Protein AF-A0A8T7J441-F1 (afdb_monomer)

Secondary structure (DSSP, 8-state):
---------HHHHHHHHHHHHHHHHTTS----EEEE-----SSTT----EEEE-GGG----TTHHHHT-HHHHHHHHHHHHHHHHGGGS-HHHHHHHHHHHHHHHHHHTTTS-HHHHHHHHHHHHHHHHHHHHHHHHHHHHHHHHHHHHHTTTS-HHHHHHHHH-TTGGGT-EEEEEEEEEEEEETTHHHHHTTS-HHHHHHHHHHHHHHHHHHHHHTT-EEEEEETTEEEEEES-SS--TTHHHHHHHHHHHHHHHHHHHHHHHHHTTPPPP-EEEEEEEEEEEEEEEE-SS-EEEEEESHHHHHHHHHHHHHHHHT-SEEEEHHHHHH-TTS-EEEEEEEE-TT-S-EEEEEEE--

Mean predicted aligned error: 15.4 Å

Foldseek 3Di:
DDDDPPPDPVVVVVVVVVVVVVCVLLVVDDFDFDWDFDDDDPDPPDRDGDGDRDPPPPDDDVVNVVSPDPVNVVVVVVLVVCLVCLLVDDPVCLVVVLVVLVVVLVVVVVPDDPSVNVVSVVSSVSSVVSVVVSVVVVVVVVVVVVVVVCCVVDPPVLVVVCVVPVVCQAVDKDKDWKKKKKKAWDPLVVQVVVDDPVVNVVLLVLLCVLLVVLCVVLVWDWQDDDPSMTMIMFCPPPGDLLRLQSLVSSLVSSVVSLVVVQVVCVVVPHHRTAMAMFMETDIWIWHWDDDPVDTGGDTDDPRNVRRVVQRVCCVVVVHRYKYFPVSCVSNVVFHKDWPAWDDDVPDPDTTTIIDTDD

Structure (mmCIF, N/CA/C/O backbone):
data_AF-A0A8T7J441-F1
#
_entry.id   AF-A0A8T7J441-F1
#
loop_
_atom_site.group_PDB
_atom_site.id
_atom_site.type_symbol
_atom_site.label_atom_id
_atom_site.label_alt_id
_atom_site.label_comp_id
_atom_site.label_asym_id
_atom_site.label_entity_id
_atom_site.label_seq_id
_atom_site.pdbx_PDB_ins_code
_atom_site.Cartn_x
_atom_site.Cartn_y
_atom_site.Cartn_z
_atom_site.occupancy
_atom_site.B_iso_or_equiv
_atom_site.auth_seq_id
_atom_site.auth_comp_id
_atom_site.auth_asym_id
_atom_site.auth_atom_id
_atom_site.pdbx_PDB_model_num
ATOM 1 N N . MET A 1 1 ? -15.585 22.037 -36.331 1.00 36.66 1 MET A N 1
ATOM 2 C CA . MET A 1 1 ? -14.852 20.911 -36.952 1.00 36.66 1 MET A CA 1
ATOM 3 C C . MET A 1 1 ? -13.369 21.258 -36.950 1.00 36.66 1 MET A C 1
ATOM 5 O O . MET A 1 1 ? -12.978 22.166 -37.667 1.00 36.66 1 MET A O 1
ATOM 9 N N . MET A 1 2 ? -12.577 20.636 -36.071 1.00 30.08 2 MET A N 1
ATOM 10 C CA . MET A 1 2 ? -11.117 20.818 -36.036 1.00 30.08 2 MET A CA 1
ATOM 11 C C . MET A 1 2 ? -10.460 20.079 -37.211 1.00 30.08 2 MET A C 1
ATOM 13 O O . MET A 1 2 ? -10.912 18.980 -37.541 1.00 30.08 2 MET A O 1
ATOM 17 N N . PRO A 1 3 ? -9.388 20.619 -37.818 1.00 32.12 3 PRO A N 1
ATOM 18 C CA . PRO A 1 3 ? -8.632 19.899 -38.829 1.00 32.12 3 PRO A CA 1
ATOM 19 C C . PRO A 1 3 ? -7.812 18.791 -38.159 1.00 32.12 3 PRO A C 1
ATOM 21 O O . PRO A 1 3 ? -6.998 19.040 -37.269 1.00 32.12 3 PRO A O 1
ATOM 24 N N . ILE A 1 4 ? -8.036 17.556 -38.597 1.00 32.34 4 ILE A N 1
ATOM 25 C CA . ILE A 1 4 ? -7.255 16.385 -38.202 1.00 32.34 4 ILE A CA 1
ATOM 26 C C . ILE A 1 4 ? -5.843 16.563 -38.776 1.00 32.34 4 ILE A C 1
ATOM 28 O O . ILE A 1 4 ? -5.627 16.439 -39.980 1.00 32.34 4 ILE A O 1
ATOM 32 N N . ARG A 1 5 ? -4.864 16.879 -37.922 1.00 34.75 5 ARG A N 1
ATOM 33 C CA . ARG A 1 5 ? -3.444 16.795 -38.286 1.00 34.75 5 ARG A CA 1
ATOM 34 C C . ARG A 1 5 ? -3.029 15.328 -38.247 1.00 34.75 5 ARG A C 1
ATOM 36 O O . ARG A 1 5 ? -2.747 14.790 -37.181 1.00 34.75 5 ARG A O 1
ATOM 43 N N . HIS A 1 6 ? -2.973 14.688 -39.411 1.00 38.94 6 HIS A N 1
ATOM 44 C CA . HIS A 1 6 ? -2.291 13.407 -39.554 1.00 38.94 6 HIS A CA 1
ATOM 45 C C . HIS A 1 6 ? -0.783 13.633 -39.406 1.00 38.94 6 HIS A C 1
ATOM 47 O O . HIS A 1 6 ? -0.108 14.060 -40.341 1.00 38.94 6 HIS A O 1
ATOM 53 N N . VAL A 1 7 ? -0.251 13.373 -38.212 1.00 41.44 7 VAL A N 1
ATOM 54 C CA . VAL A 1 7 ? 1.193 13.223 -38.020 1.00 41.44 7 VAL A CA 1
ATOM 55 C C . VAL A 1 7 ? 1.557 11.861 -38.602 1.00 41.44 7 VAL A C 1
ATOM 57 O O . VAL A 1 7 ? 1.259 10.825 -38.011 1.00 41.44 7 VAL A O 1
ATOM 60 N N . LEU A 1 8 ? 2.131 11.858 -39.805 1.00 38.44 8 LEU A N 1
ATOM 61 C CA . LEU A 1 8 ? 2.682 10.645 -40.401 1.00 38.44 8 LEU A CA 1
ATOM 62 C C . LEU A 1 8 ? 3.758 10.082 -39.455 1.00 38.44 8 LEU A C 1
ATOM 64 O O . LEU A 1 8 ? 4.605 10.849 -38.989 1.00 38.44 8 LEU A O 1
ATOM 68 N N . PRO A 1 9 ? 3.751 8.770 -39.157 1.00 46.97 9 PRO A N 1
ATOM 69 C CA . PRO A 1 9 ? 4.802 8.150 -38.361 1.00 46.97 9 PRO A CA 1
ATOM 70 C C . PRO A 1 9 ? 6.168 8.476 -38.974 1.00 46.97 9 PRO A C 1
ATOM 72 O O . PRO A 1 9 ? 6.321 8.402 -40.194 1.00 46.97 9 PRO A O 1
ATOM 75 N N . GLY A 1 10 ? 7.173 8.811 -38.156 1.00 44.25 10 GLY A N 1
ATOM 76 C CA . GLY A 1 10 ? 8.510 9.183 -38.650 1.00 44.25 10 GLY A CA 1
ATOM 77 C C . GLY A 1 10 ? 9.136 8.137 -39.586 1.00 44.25 10 GLY A C 1
ATOM 78 O O . GLY A 1 10 ? 9.917 8.475 -40.470 1.00 44.25 10 GLY A O 1
ATOM 79 N N . THR A 1 11 ? 8.710 6.878 -39.466 1.00 44.19 11 THR A N 1
ATOM 80 C CA . THR A 1 11 ? 9.065 5.770 -40.360 1.00 44.19 11 THR A CA 1
ATOM 81 C C . THR A 1 11 ? 8.565 5.960 -41.794 1.00 44.19 11 THR A C 1
ATOM 83 O O . THR A 1 11 ? 9.292 5.634 -42.725 1.00 44.19 11 THR A O 1
ATOM 86 N N . VAL A 1 12 ? 7.380 6.540 -42.007 1.00 45.38 12 VAL A N 1
ATOM 87 C CA . VAL A 1 12 ? 6.823 6.797 -43.348 1.00 45.38 12 VAL A CA 1
ATOM 88 C C . VAL A 1 12 ? 7.558 7.949 -44.028 1.00 45.38 12 VAL A C 1
ATOM 90 O O . VAL A 1 12 ? 7.854 7.871 -45.219 1.00 45.38 12 VAL A O 1
ATOM 93 N N . VAL A 1 13 ? 7.933 8.983 -43.268 1.00 47.53 13 VAL A N 1
ATOM 94 C CA . VAL A 1 13 ? 8.737 10.107 -43.777 1.00 47.53 13 VAL A CA 1
ATOM 95 C C . VAL A 1 13 ? 10.131 9.619 -44.173 1.00 47.53 13 VAL A C 1
ATOM 97 O O . VAL A 1 13 ? 10.592 9.907 -45.275 1.00 47.53 13 VAL A O 1
ATOM 100 N N . LEU A 1 14 ? 10.764 8.799 -43.330 1.00 48.53 14 LEU A N 1
ATOM 101 C CA . LEU A 1 14 ? 12.065 8.197 -43.624 1.00 48.53 14 LEU A CA 1
ATOM 102 C C . LEU A 1 14 ? 12.013 7.229 -44.813 1.00 48.53 14 LEU A C 1
ATOM 104 O O . LEU A 1 14 ? 12.900 7.288 -45.657 1.00 48.53 14 LEU A O 1
ATOM 108 N N . MET A 1 15 ? 10.970 6.398 -44.942 1.00 48.06 15 MET A N 1
ATOM 109 C CA . MET A 1 15 ? 10.799 5.528 -46.116 1.00 48.06 15 MET A CA 1
ATOM 110 C C . MET A 1 15 ? 10.554 6.320 -47.404 1.00 48.06 15 MET A C 1
ATOM 112 O O . MET A 1 15 ? 11.036 5.923 -48.459 1.00 48.06 15 MET A O 1
ATOM 116 N N . SER A 1 16 ? 9.855 7.453 -47.324 1.00 50.72 16 SER A N 1
ATOM 117 C CA . SER A 1 16 ? 9.609 8.327 -48.479 1.00 50.72 16 SER A CA 1
ATOM 118 C C . SER A 1 16 ? 10.885 9.040 -48.930 1.00 50.72 16 SER A C 1
ATOM 120 O O . SER A 1 16 ? 11.185 9.075 -50.121 1.00 50.72 16 SER A O 1
ATOM 122 N N . ILE A 1 17 ? 11.679 9.550 -47.981 1.00 54.78 17 ILE A N 1
ATOM 123 C CA . ILE A 1 17 ? 12.997 10.140 -48.261 1.00 54.78 17 ILE A CA 1
ATOM 124 C C . ILE A 1 17 ? 13.936 9.074 -48.830 1.00 54.78 17 ILE A C 1
ATOM 126 O O . ILE A 1 17 ? 14.618 9.323 -49.818 1.00 54.78 17 ILE A O 1
ATOM 130 N N . PHE A 1 18 ? 13.916 7.869 -48.260 1.00 53.41 18 PHE A N 1
ATOM 131 C CA . PHE A 1 18 ? 14.697 6.736 -48.735 1.00 53.41 18 PHE A CA 1
ATOM 132 C C . PHE A 1 18 ? 14.324 6.338 -50.166 1.00 53.41 18 PHE A C 1
ATOM 134 O O . PHE A 1 18 ? 15.212 6.222 -51.002 1.00 53.41 18 PHE A O 1
ATOM 141 N N . LEU A 1 19 ? 13.030 6.214 -50.478 1.00 56.53 19 LEU A N 1
ATOM 142 C CA . LEU A 1 19 ? 12.548 5.941 -51.834 1.00 56.53 19 LEU A CA 1
ATOM 143 C C . LEU A 1 19 ? 12.989 7.040 -52.808 1.00 56.53 19 LEU A C 1
ATOM 145 O O . LEU A 1 19 ? 13.441 6.741 -53.907 1.00 56.53 19 LEU A O 1
ATOM 149 N N . CYS A 1 20 ? 12.932 8.303 -52.385 1.00 50.19 20 CYS A N 1
ATOM 150 C CA . CYS A 1 20 ? 13.355 9.439 -53.198 1.00 50.19 20 CYS A CA 1
ATOM 151 C C . CYS A 1 20 ? 14.872 9.416 -53.468 1.00 50.19 20 CYS A C 1
ATOM 153 O O . CYS A 1 20 ? 15.301 9.530 -54.614 1.00 50.19 20 CYS A O 1
ATOM 155 N N . CYS A 1 21 ? 15.699 9.164 -52.448 1.00 49.94 21 CYS A N 1
ATOM 156 C CA . CYS A 1 21 ? 17.147 8.998 -52.605 1.00 49.94 21 CYS A CA 1
ATOM 157 C C . CYS A 1 21 ? 17.510 7.763 -53.445 1.00 49.94 21 CYS A C 1
ATOM 159 O O . CYS A 1 21 ? 18.493 7.787 -54.185 1.00 49.94 21 CYS A O 1
ATOM 161 N N . LEU A 1 22 ? 16.719 6.692 -53.366 1.00 50.97 22 LEU A N 1
ATOM 162 C CA . LEU A 1 22 ? 16.909 5.474 -54.151 1.00 50.97 22 LEU A CA 1
ATOM 163 C C . LEU A 1 22 ? 16.542 5.700 -55.628 1.00 50.97 22 LEU A C 1
ATOM 165 O O . LEU A 1 22 ? 17.259 5.242 -56.513 1.00 50.97 22 LEU A O 1
ATOM 169 N N . LEU A 1 23 ? 15.505 6.491 -55.911 1.00 52.66 23 LEU A N 1
ATOM 170 C CA . LEU A 1 23 ? 15.133 6.919 -57.268 1.00 52.66 23 LEU A CA 1
ATOM 171 C C . LEU A 1 23 ? 16.149 7.899 -57.882 1.00 52.66 23 LEU A C 1
ATOM 173 O O . LEU A 1 23 ? 16.458 7.798 -59.069 1.00 52.66 23 LEU A O 1
ATOM 177 N N . LEU A 1 24 ? 16.713 8.801 -57.072 1.00 51.50 24 LEU A N 1
ATOM 178 C CA . LEU A 1 24 ? 17.774 9.724 -57.492 1.00 51.50 24 LEU A CA 1
ATOM 179 C C . LEU A 1 24 ? 19.107 8.993 -57.737 1.00 51.50 24 LEU A C 1
ATOM 181 O O . LEU A 1 24 ? 19.785 9.247 -58.727 1.00 51.50 24 LEU A O 1
ATOM 185 N N . SER A 1 25 ? 19.482 8.047 -56.868 1.00 46.44 25 SER A N 1
ATOM 186 C CA . SER A 1 25 ? 20.745 7.291 -56.986 1.00 46.44 25 SER A CA 1
ATOM 187 C C . SER A 1 25 ? 20.711 6.167 -58.026 1.00 46.44 25 SER A C 1
ATOM 189 O O . SER A 1 25 ? 21.762 5.795 -58.548 1.00 46.44 25 SER A O 1
ATOM 191 N N . SER A 1 26 ? 19.526 5.649 -58.362 1.00 48.28 26 SER A N 1
ATOM 192 C CA . SER A 1 26 ? 19.326 4.716 -59.484 1.00 48.28 26 SER A CA 1
ATOM 193 C C . SER A 1 26 ? 19.281 5.411 -60.849 1.00 48.28 26 SER A C 1
ATOM 195 O O . SER A 1 26 ? 19.204 4.731 -61.870 1.00 48.28 26 SER A O 1
ATOM 197 N N . GLY A 1 27 ? 19.327 6.749 -60.883 1.00 46.50 27 GLY A N 1
ATOM 198 C CA . GLY A 1 27 ? 19.241 7.534 -62.116 1.00 46.50 27 GLY A CA 1
ATOM 199 C C . GLY A 1 27 ? 17.851 7.533 -62.758 1.00 46.50 27 GLY A C 1
ATOM 200 O O . GLY A 1 27 ? 17.710 7.998 -63.884 1.00 46.50 27 GLY A O 1
ATOM 201 N N . PHE A 1 28 ? 16.826 7.025 -62.062 1.00 46.00 28 PHE A N 1
ATOM 202 C CA . PHE A 1 28 ? 15.439 7.013 -62.540 1.00 46.00 28 PHE A CA 1
ATOM 203 C C . PHE A 1 28 ? 14.823 8.421 -62.528 1.00 46.00 28 PHE A C 1
ATOM 205 O O . PHE A 1 28 ? 13.982 8.746 -63.362 1.00 46.00 28 PHE A O 1
ATOM 212 N N . LEU A 1 29 ? 15.278 9.266 -61.596 1.00 42.66 29 LEU A N 1
ATOM 213 C CA . LEU A 1 29 ? 15.097 10.714 -61.627 1.00 42.66 29 LEU A CA 1
ATOM 214 C C . LEU A 1 29 ? 16.469 11.386 -61.772 1.00 42.66 29 LEU A C 1
ATOM 216 O O . LEU A 1 29 ? 17.232 11.449 -60.810 1.00 42.66 29 LEU A O 1
ATOM 220 N N . GLN A 1 30 ? 16.764 11.935 -62.949 1.00 48.81 30 GLN A N 1
ATOM 221 C CA . GLN A 1 30 ? 17.777 12.980 -63.105 1.00 48.81 30 GLN A CA 1
ATOM 222 C C . GLN A 1 30 ? 17.042 14.304 -63.310 1.00 48.81 30 GLN A C 1
ATOM 224 O O . GLN A 1 30 ? 16.311 14.466 -64.280 1.00 48.81 30 GLN A O 1
ATOM 229 N N . ILE A 1 31 ? 17.174 15.228 -62.358 1.00 50.81 31 ILE A N 1
ATOM 230 C CA . ILE A 1 31 ? 16.610 16.575 -62.486 1.00 50.81 31 ILE A CA 1
ATOM 231 C C . ILE A 1 31 ? 17.756 17.498 -62.885 1.00 50.81 31 ILE A C 1
ATOM 233 O O . ILE A 1 31 ? 18.456 18.026 -62.021 1.00 50.81 31 ILE A O 1
ATOM 237 N N . ASP A 1 32 ? 17.953 17.690 -64.187 1.00 44.31 32 ASP A N 1
ATOM 238 C CA . ASP A 1 32 ? 18.847 18.735 -64.677 1.00 44.31 32 ASP A CA 1
ATOM 239 C C . ASP A 1 32 ? 18.103 20.073 -64.650 1.00 44.31 32 ASP A C 1
ATOM 241 O O . ASP A 1 32 ? 17.201 20.346 -65.445 1.00 44.31 32 ASP A O 1
ATOM 245 N N . VAL A 1 33 ? 18.467 20.920 -63.687 1.00 46.00 33 VAL A N 1
ATOM 246 C CA . VAL A 1 33 ? 17.934 22.279 -63.582 1.00 46.00 33 VAL A CA 1
ATOM 247 C C . VAL A 1 33 ? 18.736 23.183 -64.512 1.00 46.00 33 VAL A C 1
ATOM 249 O O . VAL A 1 33 ? 19.827 23.640 -64.167 1.00 46.00 33 VAL A O 1
ATOM 252 N N . VAL A 1 34 ? 18.201 23.438 -65.705 1.00 46.22 34 VAL A N 1
ATOM 253 C CA . VAL A 1 34 ? 18.847 24.313 -66.687 1.00 46.22 34 VAL A CA 1
ATOM 254 C C . VAL A 1 34 ? 18.325 25.738 -66.532 1.00 46.22 34 VAL A C 1
ATOM 256 O O . VAL A 1 34 ? 17.131 26.006 -66.641 1.00 46.22 34 VAL A O 1
ATOM 259 N N . TRP A 1 35 ? 19.246 26.674 -66.309 1.00 46.62 35 TRP A N 1
ATOM 260 C CA . TRP A 1 35 ? 18.952 28.101 -66.231 1.00 46.62 35 TRP A CA 1
ATOM 261 C C . TRP A 1 35 ? 19.168 28.735 -67.603 1.00 46.62 35 TRP A C 1
ATOM 263 O O . TRP A 1 35 ? 20.304 28.817 -68.073 1.00 46.62 35 TRP A O 1
ATOM 273 N N . ARG A 1 36 ? 18.097 29.189 -68.265 1.00 48.91 36 ARG A N 1
ATOM 274 C CA . ARG A 1 36 ? 18.209 29.948 -69.520 1.00 48.91 36 ARG A CA 1
ATOM 275 C C . ARG A 1 36 ? 17.796 31.397 -69.309 1.00 48.91 36 ARG A C 1
ATOM 277 O O . ARG A 1 36 ? 16.691 31.684 -68.861 1.00 48.91 36 ARG A O 1
ATOM 284 N N . TRP A 1 37 ? 18.696 32.307 -69.668 1.00 45.03 37 TRP A N 1
ATOM 285 C CA . TRP A 1 37 ? 18.423 33.737 -69.732 1.00 45.03 37 TRP A CA 1
ATOM 286 C C . TRP A 1 37 ? 18.009 34.095 -71.161 1.00 45.03 37 TRP A C 1
ATOM 288 O O . TRP A 1 37 ? 18.811 33.937 -72.081 1.00 45.03 37 TRP A O 1
ATOM 298 N N . SER A 1 38 ? 16.778 34.566 -71.373 1.00 45.16 38 SER A N 1
ATOM 299 C CA . SER A 1 38 ? 16.410 35.203 -72.642 1.00 45.16 38 SER A CA 1
ATOM 300 C C . SER A 1 38 ? 16.538 36.722 -72.495 1.00 45.16 38 SER A C 1
ATOM 302 O O . SER A 1 38 ? 15.636 37.379 -71.978 1.00 45.16 38 SER A O 1
ATOM 304 N N . GLY A 1 39 ? 17.667 37.295 -72.913 1.00 44.62 39 GLY A N 1
ATOM 305 C CA . GLY A 1 39 ? 17.748 38.736 -73.194 1.00 44.62 39 GLY A CA 1
ATOM 306 C C . GLY A 1 39 ? 17.032 39.064 -74.506 1.00 44.62 39 GLY A C 1
ATOM 307 O O . GLY A 1 39 ? 16.787 38.167 -75.303 1.00 44.62 39 GLY A O 1
ATOM 308 N N . VAL A 1 40 ? 16.672 40.297 -74.851 1.00 46.97 40 VAL A N 1
ATOM 309 C CA . VAL A 1 40 ? 16.707 41.609 -74.195 1.00 46.97 40 VAL A CA 1
ATOM 310 C C . VAL A 1 40 ? 15.333 42.199 -74.515 1.00 46.97 40 VAL A C 1
ATOM 312 O O . VAL A 1 40 ? 15.016 42.384 -75.688 1.00 46.97 40 VAL A O 1
ATOM 315 N N . ALA A 1 41 ? 14.490 42.438 -73.512 1.00 47.94 41 ALA A N 1
ATOM 316 C CA . ALA A 1 41 ? 13.228 43.132 -73.734 1.00 47.94 41 ALA A CA 1
ATOM 317 C C . ALA A 1 41 ? 13.516 44.635 -73.852 1.00 47.94 41 ALA A C 1
ATOM 319 O O . ALA A 1 41 ? 14.174 45.209 -72.986 1.00 47.94 41 ALA A O 1
ATOM 320 N N . THR A 1 42 ? 13.025 45.281 -74.909 1.00 50.25 42 THR A N 1
ATOM 321 C CA . THR A 1 42 ? 13.026 46.750 -75.022 1.00 50.25 42 THR A CA 1
ATOM 322 C C . THR A 1 42 ? 12.038 47.422 -74.061 1.00 50.25 42 THR A C 1
ATOM 324 O O . THR A 1 42 ? 12.010 48.643 -73.999 1.00 50.25 42 THR A O 1
ATOM 327 N N . ASP A 1 43 ? 11.291 46.641 -73.271 1.00 49.47 43 ASP A N 1
ATOM 328 C CA . ASP A 1 43 ? 10.457 47.102 -72.163 1.00 49.47 43 ASP A CA 1
ATOM 329 C C . ASP A 1 43 ? 10.751 46.298 -70.888 1.00 49.47 43 ASP A C 1
ATOM 331 O O . ASP A 1 43 ? 10.775 45.066 -70.890 1.00 49.47 43 ASP A O 1
ATOM 335 N N . TYR A 1 44 ? 10.938 47.003 -69.768 1.00 50.06 44 TYR A N 1
ATOM 336 C CA . TYR A 1 44 ? 11.306 46.448 -68.454 1.00 50.06 44 TYR A CA 1
ATOM 337 C C . TYR A 1 44 ? 10.253 45.510 -67.822 1.00 50.06 44 TYR A C 1
ATOM 339 O O . TYR A 1 44 ? 10.488 44.979 -66.738 1.00 50.06 44 TYR A O 1
ATOM 347 N N . ALA A 1 45 ? 9.100 45.293 -68.463 1.00 46.50 45 ALA A N 1
ATOM 348 C CA . ALA A 1 45 ? 7.986 44.525 -67.906 1.00 46.50 45 ALA A CA 1
ATOM 349 C C . ALA A 1 45 ? 7.984 43.020 -68.256 1.00 46.50 45 ALA A C 1
ATOM 351 O O . ALA A 1 45 ? 7.157 42.297 -67.707 1.00 46.50 45 ALA A O 1
ATOM 352 N N . ASP A 1 46 ? 8.879 42.528 -69.127 1.00 44.53 46 ASP A N 1
ATOM 353 C CA . ASP A 1 46 ? 8.777 41.153 -69.663 1.00 44.53 46 ASP A CA 1
ATOM 354 C C . ASP A 1 46 ? 10.043 40.279 -69.535 1.00 44.53 46 ASP A C 1
ATOM 356 O O . ASP A 1 46 ? 10.152 39.214 -70.147 1.00 44.53 46 ASP A O 1
ATOM 360 N N . SER A 1 47 ? 11.001 40.660 -68.688 1.00 43.03 47 SER A N 1
ATOM 361 C CA . SER A 1 47 ? 12.144 39.805 -68.340 1.00 43.03 47 SER A CA 1
ATOM 362 C C . SER A 1 47 ? 11.719 38.673 -67.393 1.00 43.03 47 SER A C 1
ATOM 364 O O . SER A 1 47 ? 11.748 38.800 -66.169 1.00 43.03 47 SER A O 1
ATOM 366 N N . ARG A 1 48 ? 11.318 37.528 -67.957 1.00 47.75 48 ARG A N 1
ATOM 367 C CA . ARG A 1 48 ? 10.916 36.344 -67.179 1.00 47.75 48 ARG A CA 1
ATOM 368 C C . ARG A 1 48 ? 12.076 35.370 -67.001 1.00 47.75 48 ARG A C 1
ATOM 370 O O . ARG A 1 48 ? 12.717 34.962 -67.965 1.00 47.75 48 ARG A O 1
ATOM 377 N N . PHE A 1 49 ? 12.292 34.941 -65.760 1.00 43.84 49 PHE A N 1
ATOM 378 C CA . PHE A 1 49 ? 13.100 33.765 -65.451 1.00 43.84 49 PHE A CA 1
ATOM 379 C C . PHE A 1 49 ? 12.269 32.510 -65.726 1.00 43.84 49 PHE A C 1
ATOM 381 O O . PHE A 1 49 ? 11.301 32.234 -65.019 1.00 43.84 49 PHE A O 1
ATOM 388 N N . LEU A 1 50 ? 12.638 31.754 -66.757 1.00 45.59 50 LEU A N 1
ATOM 389 C CA . LEU A 1 50 ? 12.024 30.465 -67.064 1.00 45.59 50 LEU A CA 1
ATOM 390 C C . LEU A 1 50 ? 12.876 29.343 -66.467 1.00 45.59 50 LEU A C 1
ATOM 392 O O . LEU A 1 50 ? 13.977 29.062 -66.934 1.00 45.59 50 LEU A O 1
ATOM 396 N N . LEU A 1 51 ? 12.344 28.705 -65.424 1.00 42.56 51 LEU A N 1
ATOM 397 C CA . LEU A 1 51 ? 12.825 27.420 -64.932 1.00 42.56 51 LEU A CA 1
ATOM 398 C C . LEU A 1 51 ? 12.211 26.330 -65.820 1.00 42.56 51 LEU A C 1
ATOM 400 O O . LEU A 1 51 ? 11.031 26.015 -65.673 1.00 42.56 51 LEU A O 1
ATOM 404 N N . SER A 1 52 ? 12.980 25.781 -66.760 1.00 48.75 52 SER A N 1
ATOM 405 C CA . SER A 1 52 ? 12.535 24.646 -67.575 1.00 48.75 52 SER A CA 1
ATOM 406 C C . SER A 1 52 ? 13.177 23.356 -67.078 1.00 48.75 52 SER A C 1
ATOM 408 O O . SER A 1 52 ? 14.400 23.278 -66.968 1.00 48.75 52 SER A O 1
ATOM 410 N N . ILE A 1 53 ? 12.357 22.341 -66.814 1.00 50.56 53 ILE A N 1
ATOM 411 C CA . ILE A 1 53 ? 12.819 20.969 -66.594 1.00 50.56 53 ILE A CA 1
ATOM 412 C C . ILE A 1 53 ? 12.925 20.333 -67.983 1.00 50.56 53 ILE A C 1
ATOM 414 O O . ILE A 1 53 ? 11.904 20.116 -68.635 1.00 50.56 53 ILE A O 1
ATOM 418 N N . ASP A 1 54 ? 14.148 20.120 -68.466 1.00 46.72 54 ASP A N 1
ATOM 419 C CA . ASP A 1 54 ? 14.396 19.616 -69.820 1.00 46.72 54 ASP A CA 1
ATOM 420 C C . ASP A 1 54 ? 14.167 18.093 -69.848 1.00 46.72 54 ASP A C 1
ATOM 422 O O . ASP A 1 54 ? 14.919 17.334 -69.235 1.00 46.72 54 ASP A O 1
ATOM 426 N N . ALA A 1 55 ? 13.108 17.632 -70.522 1.00 45.25 55 ALA A N 1
ATOM 427 C CA . ALA A 1 55 ? 12.711 16.217 -70.544 1.00 45.25 55 ALA A CA 1
ATOM 428 C C . ALA A 1 55 ? 13.657 15.321 -71.373 1.00 45.25 55 ALA A C 1
ATOM 430 O O . ALA A 1 55 ? 13.646 14.105 -71.204 1.00 45.25 55 ALA A O 1
ATOM 431 N N . ASP A 1 56 ? 14.513 15.909 -72.216 1.00 42.28 56 ASP A N 1
ATOM 432 C CA . ASP A 1 56 ? 15.491 15.196 -73.057 1.00 42.28 56 ASP A CA 1
ATOM 433 C C . ASP A 1 56 ? 16.822 14.884 -72.335 1.00 42.28 56 ASP A C 1
ATOM 435 O O . ASP A 1 56 ? 17.781 14.391 -72.934 1.00 42.28 56 ASP A O 1
ATOM 439 N N . SER A 1 57 ? 16.900 15.132 -71.024 1.00 44.31 57 SER A N 1
ATOM 440 C CA . SER A 1 57 ? 18.068 14.823 -70.186 1.00 44.31 57 SER A CA 1
ATOM 441 C C . SER A 1 57 ? 18.192 13.340 -69.791 1.00 44.31 57 SER A C 1
ATOM 443 O O . SER A 1 57 ? 19.144 12.971 -69.105 1.00 44.31 57 SER A O 1
ATOM 445 N N . PHE A 1 58 ? 17.335 12.447 -70.310 1.00 46.12 58 PHE A N 1
ATOM 446 C CA . PHE A 1 58 ? 17.545 10.990 -70.267 1.00 46.12 58 PHE A CA 1
ATOM 447 C C . PHE A 1 58 ? 18.692 10.560 -71.206 1.00 46.12 58 PHE A C 1
ATOM 449 O O . PHE A 1 58 ? 18.513 9.784 -72.145 1.00 46.12 58 PHE A O 1
ATOM 456 N N . LYS A 1 59 ? 19.910 11.066 -70.984 1.00 41.22 59 LYS A N 1
ATOM 457 C CA . LYS A 1 59 ? 21.095 10.604 -71.713 1.00 41.22 59 LYS A CA 1
ATOM 458 C C . LYS A 1 59 ? 21.468 9.202 -71.236 1.00 41.22 59 LYS A C 1
ATOM 460 O O . LYS A 1 59 ? 21.904 8.999 -70.103 1.00 41.22 59 LYS A O 1
ATOM 465 N N . THR A 1 60 ? 21.368 8.230 -72.138 1.00 46.25 60 THR A N 1
ATOM 466 C CA . THR A 1 60 ? 21.861 6.859 -71.966 1.00 46.25 60 THR A CA 1
ATOM 467 C C . THR A 1 60 ? 23.389 6.848 -71.868 1.00 46.25 60 THR A C 1
ATOM 469 O O . THR A 1 60 ? 24.096 6.674 -72.861 1.00 46.25 60 THR A O 1
ATOM 472 N N . SER A 1 61 ? 23.923 7.068 -70.668 1.00 45.19 61 SER A N 1
ATOM 473 C CA . SER A 1 61 ? 25.327 6.773 -70.372 1.00 45.19 61 SER A CA 1
ATOM 474 C C . SER A 1 61 ? 25.540 5.247 -70.300 1.00 45.19 61 SER A C 1
ATOM 476 O O . SER A 1 61 ? 24.615 4.522 -69.932 1.00 45.19 61 SER A O 1
ATOM 478 N N . PRO A 1 62 ? 26.747 4.712 -70.576 1.00 46.31 62 PRO A N 1
ATOM 479 C CA . PRO A 1 62 ? 27.042 3.273 -70.437 1.00 46.31 62 PRO A CA 1
ATOM 480 C C . PRO A 1 62 ? 26.808 2.738 -69.015 1.00 46.31 62 PRO A C 1
ATOM 482 O O . PRO A 1 62 ? 26.628 1.543 -68.800 1.00 46.31 62 PRO A O 1
ATOM 485 N N . ILE A 1 63 ? 26.797 3.651 -68.045 1.00 46.62 63 ILE A N 1
ATOM 486 C CA . ILE A 1 63 ? 26.521 3.422 -66.634 1.00 46.62 63 ILE A CA 1
ATOM 487 C C . ILE A 1 63 ? 25.035 3.057 -66.411 1.00 46.62 63 ILE A C 1
ATOM 489 O O . ILE A 1 63 ? 24.745 2.235 -65.545 1.00 46.62 63 ILE A O 1
ATOM 493 N N . LEU A 1 64 ? 24.103 3.556 -67.238 1.00 43.34 64 LEU A N 1
ATOM 494 C CA . LEU A 1 64 ? 22.667 3.235 -67.164 1.00 43.34 64 LEU A CA 1
ATOM 495 C C . LEU A 1 64 ? 22.375 1.741 -67.413 1.00 43.34 64 LEU A C 1
ATOM 497 O O . LEU A 1 64 ? 21.505 1.170 -66.760 1.00 43.34 64 LEU A O 1
ATOM 501 N N . ASN A 1 65 ? 23.154 1.079 -68.278 1.00 47.69 65 ASN A N 1
ATOM 502 C CA . ASN A 1 65 ? 22.981 -0.350 -68.577 1.00 47.69 65 ASN A CA 1
ATOM 503 C C . ASN A 1 65 ? 23.281 -1.257 -67.370 1.00 47.69 65 ASN A C 1
ATOM 505 O O . ASN A 1 65 ? 22.710 -2.343 -67.249 1.00 47.69 65 ASN A O 1
ATOM 509 N N . ALA A 1 66 ? 24.154 -0.817 -66.457 1.00 50.00 66 ALA A N 1
ATOM 510 C CA . ALA A 1 66 ? 24.422 -1.537 -65.214 1.00 50.00 66 ALA A CA 1
ATOM 511 C C . ALA A 1 66 ? 23.226 -1.452 -64.245 1.00 50.00 66 ALA A C 1
ATOM 513 O O . ALA A 1 66 ? 22.894 -2.449 -63.601 1.00 50.00 66 ALA A O 1
ATOM 514 N N . TYR A 1 67 ? 22.537 -0.303 -64.201 1.00 48.94 67 TYR A N 1
ATOM 515 C CA . TYR A 1 67 ? 21.342 -0.074 -63.376 1.00 48.94 67 TYR A CA 1
ATOM 516 C C . TYR A 1 67 ? 20.086 -0.788 -63.903 1.00 48.94 67 TYR A C 1
ATOM 518 O O . TYR A 1 67 ? 19.217 -1.165 -63.119 1.00 48.94 67 TYR A O 1
ATOM 526 N N . THR A 1 68 ? 19.996 -1.045 -65.211 1.00 49.75 68 THR A N 1
ATOM 527 C CA . THR A 1 68 ? 18.911 -1.847 -65.811 1.00 49.75 68 THR A CA 1
ATOM 528 C C . THR A 1 68 ? 19.174 -3.355 -65.782 1.00 49.75 68 THR A C 1
ATOM 530 O O . THR A 1 68 ? 18.328 -4.135 -66.219 1.00 49.75 68 THR A O 1
ATOM 533 N N . SER A 1 69 ? 20.336 -3.800 -65.293 1.00 58.72 69 SER A N 1
ATOM 534 C CA . SER A 1 69 ? 20.665 -5.225 -65.245 1.00 58.72 69 SER A CA 1
ATOM 535 C C . SER A 1 69 ? 19.790 -5.957 -64.219 1.00 58.72 69 SER A C 1
ATOM 537 O O . SER A 1 69 ? 19.597 -5.507 -63.091 1.00 58.72 69 SER A O 1
ATOM 539 N N . ILE A 1 70 ? 19.266 -7.132 -64.579 1.00 60.28 70 ILE A N 1
ATOM 540 C CA . ILE A 1 70 ? 18.469 -7.959 -63.654 1.00 60.28 70 ILE A CA 1
ATOM 541 C C . ILE A 1 70 ? 19.260 -8.332 -62.387 1.00 60.28 70 ILE A C 1
ATOM 543 O O . ILE A 1 70 ? 18.694 -8.482 -61.308 1.00 60.28 70 ILE A O 1
ATOM 547 N N . GLN A 1 71 ? 20.588 -8.410 -62.509 1.00 55.41 71 GLN A N 1
ATOM 548 C CA . GLN A 1 71 ? 21.519 -8.645 -61.407 1.00 55.41 71 GLN A CA 1
ATOM 549 C C . GLN A 1 71 ? 21.479 -7.512 -60.369 1.00 55.41 71 GLN A C 1
ATOM 551 O O . GLN A 1 71 ? 21.499 -7.787 -59.168 1.00 55.41 71 GLN A O 1
ATOM 556 N N . PHE A 1 72 ? 21.344 -6.254 -60.802 1.00 60.16 72 PHE A N 1
ATOM 557 C CA . PHE A 1 72 ? 21.163 -5.118 -59.897 1.00 60.16 72 PHE A CA 1
ATOM 558 C C . PHE A 1 72 ? 19.883 -5.269 -59.059 1.00 60.16 72 PHE A C 1
ATOM 560 O O . PHE A 1 72 ? 19.944 -5.253 -57.834 1.00 60.16 72 PHE A O 1
ATOM 567 N N . TRP A 1 73 ? 18.731 -5.529 -59.676 1.00 62.34 73 TRP A N 1
ATOM 568 C CA . TRP A 1 73 ? 17.475 -5.671 -58.925 1.00 62.34 73 TRP A CA 1
ATOM 569 C C . TRP A 1 73 ? 17.447 -6.896 -58.004 1.00 62.34 73 TRP A C 1
ATOM 571 O O . TRP A 1 73 ? 16.950 -6.807 -56.880 1.00 62.34 73 TRP A O 1
ATOM 581 N N . LEU A 1 74 ? 18.035 -8.018 -58.431 1.00 60.59 74 LEU A N 1
ATOM 582 C CA . LEU A 1 74 ? 18.167 -9.214 -57.593 1.00 60.59 74 LEU A CA 1
ATOM 583 C C . LEU A 1 74 ? 19.039 -8.957 -56.358 1.00 60.59 74 LEU A C 1
ATOM 585 O O . LEU A 1 74 ? 18.683 -9.388 -55.260 1.00 60.59 74 LEU A O 1
ATOM 589 N N . THR A 1 75 ? 20.145 -8.220 -56.510 1.00 63.09 75 THR A N 1
ATOM 590 C CA . THR A 1 75 ? 20.979 -7.837 -55.359 1.00 63.09 75 THR A CA 1
ATOM 591 C C . THR A 1 75 ? 20.237 -6.888 -54.419 1.00 63.09 75 THR A C 1
ATOM 593 O O . THR A 1 75 ? 20.229 -7.143 -53.217 1.00 63.09 75 THR A O 1
ATOM 596 N N . GLN A 1 76 ? 19.518 -5.880 -54.927 1.00 61.06 76 GLN A N 1
ATOM 597 C CA . GLN A 1 76 ? 18.707 -4.990 -54.080 1.00 61.06 76 GLN A CA 1
ATOM 598 C C . GLN A 1 76 ? 17.636 -5.754 -53.289 1.00 61.06 76 GLN A C 1
ATOM 600 O O . GLN A 1 76 ? 17.471 -5.538 -52.087 1.00 61.06 76 GLN A O 1
ATOM 605 N N . PHE A 1 77 ? 16.941 -6.692 -53.936 1.00 64.88 77 PHE A N 1
ATOM 606 C CA . PHE A 1 77 ? 15.906 -7.492 -53.286 1.00 64.88 77 PHE A CA 1
ATOM 607 C C . PHE A 1 77 ? 16.473 -8.410 -52.193 1.00 64.88 77 PHE A C 1
ATOM 609 O O . PHE A 1 77 ? 15.918 -8.480 -51.093 1.00 64.88 77 PHE A O 1
ATOM 616 N N . ALA A 1 78 ? 17.598 -9.081 -52.461 1.00 64.00 78 ALA A N 1
ATOM 617 C CA . ALA A 1 78 ? 18.268 -9.929 -51.477 1.00 64.00 78 ALA A CA 1
ATOM 618 C C . ALA A 1 78 ? 18.752 -9.122 -50.257 1.00 64.00 78 ALA A C 1
ATOM 620 O O . ALA A 1 78 ? 18.581 -9.559 -49.118 1.00 64.00 78 ALA A O 1
ATOM 621 N N . LEU A 1 79 ? 19.293 -7.920 -50.482 1.00 61.34 79 LEU A N 1
ATOM 622 C CA . LEU A 1 79 ? 19.804 -7.034 -49.429 1.00 61.34 79 LEU A CA 1
ATOM 623 C C . LEU A 1 79 ? 18.685 -6.432 -48.568 1.00 61.34 79 LEU A C 1
ATOM 625 O O . LEU A 1 79 ? 18.786 -6.391 -47.337 1.00 61.34 79 LEU A O 1
ATOM 629 N N . PHE A 1 80 ? 17.581 -6.024 -49.195 1.00 64.69 80 PHE A N 1
ATOM 630 C CA . PHE A 1 80 ? 16.392 -5.563 -48.482 1.00 64.69 80 PHE A CA 1
ATOM 631 C C . PHE A 1 80 ? 15.774 -6.685 -47.639 1.00 64.69 80 PHE A C 1
ATOM 633 O O . PHE A 1 80 ? 15.475 -6.489 -46.460 1.00 64.69 80 PHE A O 1
ATOM 640 N N . SER A 1 81 ? 15.677 -7.890 -48.207 1.00 65.81 81 SER A N 1
ATOM 641 C CA . SER A 1 81 ? 15.194 -9.077 -47.494 1.00 65.81 81 SER A CA 1
ATOM 642 C C . SER A 1 81 ? 16.075 -9.400 -46.286 1.00 65.81 81 SER A C 1
ATOM 644 O O . SER A 1 81 ? 15.557 -9.642 -45.200 1.00 65.81 81 SER A O 1
ATOM 646 N N . LEU A 1 82 ? 17.403 -9.325 -46.425 1.00 64.75 82 LEU A N 1
ATOM 647 C CA . LEU A 1 82 ? 18.326 -9.550 -45.311 1.00 64.75 82 LEU A CA 1
ATOM 648 C C . LEU A 1 82 ? 18.114 -8.530 -44.180 1.00 64.75 82 LEU A C 1
ATOM 650 O O . LEU A 1 82 ? 18.084 -8.916 -43.015 1.00 64.75 82 LEU A O 1
ATOM 654 N N . THR A 1 83 ? 17.889 -7.258 -44.516 1.00 64.50 83 THR A N 1
ATOM 655 C CA . THR A 1 83 ? 17.610 -6.185 -43.540 1.00 64.50 83 THR A CA 1
ATOM 656 C C . THR A 1 83 ? 16.290 -6.396 -42.795 1.00 64.50 83 THR A C 1
ATOM 658 O O . THR A 1 83 ? 16.187 -6.076 -41.614 1.00 64.50 83 THR A O 1
ATOM 661 N N . LEU A 1 84 ? 15.278 -6.956 -43.462 1.00 61.66 84 LEU A N 1
ATOM 662 C CA . LEU A 1 84 ? 14.005 -7.303 -42.826 1.00 61.66 84 LEU A CA 1
ATOM 663 C C . LEU A 1 84 ? 14.106 -8.541 -41.928 1.00 61.66 84 LEU A C 1
ATOM 665 O O . LEU A 1 84 ? 13.339 -8.662 -40.974 1.00 61.66 84 LEU A O 1
ATOM 669 N N . ILE A 1 85 ? 15.033 -9.457 -42.222 1.00 65.56 85 ILE A N 1
ATOM 670 C CA . ILE A 1 85 ? 15.184 -10.722 -41.492 1.00 65.56 85 ILE A CA 1
ATOM 671 C C . ILE A 1 85 ? 16.134 -10.575 -40.289 1.00 65.56 85 ILE A C 1
ATOM 673 O O . ILE A 1 85 ? 15.936 -11.240 -39.273 1.00 65.56 85 ILE A O 1
ATOM 677 N N . THR A 1 86 ? 17.139 -9.694 -40.336 1.00 65.31 86 THR A N 1
ATOM 678 C CA . THR A 1 86 ? 18.102 -9.501 -39.230 1.00 65.31 86 THR A CA 1
ATOM 679 C C . THR A 1 86 ? 17.489 -9.204 -37.848 1.00 65.31 86 THR A C 1
ATOM 681 O O . THR A 1 86 ? 18.036 -9.727 -36.875 1.00 65.31 86 THR A O 1
ATOM 684 N N . PRO A 1 87 ? 16.353 -8.487 -37.696 1.00 63.03 87 PRO A N 1
ATOM 685 C CA . PRO A 1 87 ? 15.702 -8.275 -36.398 1.00 63.03 87 PRO A CA 1
ATOM 686 C C . PRO A 1 87 ? 15.111 -9.552 -35.773 1.00 63.03 87 PRO A C 1
ATOM 688 O O . PRO A 1 87 ? 14.775 -9.556 -34.591 1.00 63.03 87 PRO A O 1
ATOM 691 N N . LEU A 1 88 ? 14.966 -10.641 -36.539 1.00 64.94 88 LEU A N 1
ATOM 692 C CA . LEU A 1 88 ? 14.473 -11.932 -36.036 1.00 64.94 88 LEU A CA 1
ATOM 693 C C . LEU A 1 88 ? 15.569 -12.746 -35.326 1.00 64.94 88 LEU A C 1
ATOM 695 O O . LEU A 1 88 ? 15.264 -13.709 -34.619 1.00 64.94 88 LEU A O 1
ATOM 699 N N . PHE A 1 89 ? 16.844 -12.384 -35.497 1.00 63.06 89 PHE A N 1
ATOM 700 C CA . PHE A 1 89 ? 17.975 -13.126 -34.946 1.00 63.06 89 PHE A CA 1
ATOM 701 C C . PHE A 1 89 ? 18.518 -12.500 -33.656 1.00 63.06 89 PHE A C 1
ATOM 703 O O . PHE A 1 89 ? 18.507 -11.288 -33.457 1.00 63.06 89 PHE A O 1
ATOM 710 N N . ARG A 1 90 ? 19.042 -13.345 -32.753 1.00 63.47 90 ARG A N 1
ATOM 711 C CA . ARG A 1 90 ? 19.659 -12.878 -31.499 1.00 63.47 90 ARG A CA 1
ATOM 712 C C . ARG A 1 90 ? 20.893 -11.999 -31.770 1.00 63.47 90 ARG A C 1
ATOM 714 O O . ARG A 1 90 ? 21.681 -12.338 -32.656 1.00 63.47 90 ARG A O 1
ATOM 721 N N . PRO A 1 91 ? 21.151 -10.980 -30.927 1.00 62.66 91 PRO A N 1
ATOM 722 C CA . PRO A 1 91 ? 22.176 -9.957 -31.158 1.00 62.66 91 PRO A CA 1
ATOM 723 C C . PRO A 1 91 ? 23.598 -10.510 -31.363 1.00 62.66 91 PRO A C 1
ATOM 725 O O . PRO A 1 91 ? 24.366 -10.007 -32.178 1.00 62.66 91 PRO A O 1
ATOM 728 N N . ARG A 1 92 ? 23.937 -11.625 -30.704 1.00 61.75 92 ARG A N 1
ATOM 729 C CA . ARG A 1 92 ? 25.242 -12.299 -30.852 1.00 61.75 92 ARG A CA 1
ATOM 730 C C . ARG A 1 92 ? 25.546 -12.819 -32.264 1.00 61.75 92 ARG A C 1
ATOM 732 O O . ARG A 1 92 ? 26.712 -12.964 -32.602 1.00 61.75 92 ARG A O 1
ATOM 739 N N . TYR A 1 93 ? 24.530 -13.105 -33.080 1.00 66.00 93 TYR A N 1
ATOM 740 C CA . TYR A 1 93 ? 24.723 -13.595 -34.451 1.00 66.00 93 TYR A CA 1
ATOM 741 C C . TYR A 1 93 ? 24.782 -12.460 -35.476 1.00 66.00 93 TYR A C 1
ATOM 743 O O . TYR A 1 93 ? 25.320 -12.649 -36.564 1.00 66.00 93 TYR A O 1
ATOM 751 N N . ALA A 1 94 ? 24.289 -11.269 -35.123 1.00 64.12 94 ALA A N 1
ATOM 752 C CA . ALA A 1 94 ? 24.283 -10.111 -36.009 1.00 64.12 94 ALA A CA 1
ATOM 753 C C . ALA A 1 94 ? 25.703 -9.636 -36.344 1.00 64.12 94 ALA A C 1
ATOM 755 O O . ALA A 1 94 ? 25.976 -9.317 -37.496 1.00 64.12 94 ALA A O 1
ATOM 756 N N . LEU A 1 95 ? 26.625 -9.675 -35.374 1.00 64.31 95 LEU A N 1
ATOM 757 C CA . LEU A 1 95 ? 28.030 -9.324 -35.599 1.00 64.31 95 LEU A CA 1
ATOM 758 C C . LEU A 1 95 ? 28.697 -10.278 -36.601 1.00 64.31 95 LEU A C 1
ATOM 760 O O . LEU A 1 95 ? 29.373 -9.831 -37.520 1.00 64.31 95 LEU A O 1
ATOM 764 N N . SER A 1 96 ? 28.463 -11.586 -36.473 1.00 66.50 96 SER A N 1
ATOM 765 C CA . SER A 1 96 ? 29.008 -12.586 -37.399 1.00 66.50 96 SER A CA 1
ATOM 766 C C . SER A 1 96 ? 28.432 -12.441 -38.809 1.00 66.50 96 SER A C 1
ATOM 768 O O . SER A 1 96 ? 29.174 -12.545 -39.783 1.00 66.50 96 SER A O 1
ATOM 770 N N . ILE A 1 97 ? 27.131 -12.149 -38.922 1.00 68.81 97 ILE A N 1
ATOM 771 C CA . ILE A 1 97 ? 26.466 -11.880 -40.205 1.00 68.81 97 ILE A CA 1
ATOM 772 C C . ILE A 1 97 ? 27.027 -10.596 -40.837 1.00 68.81 97 ILE A C 1
ATOM 774 O O . ILE A 1 97 ? 27.327 -10.583 -42.028 1.00 68.81 97 ILE A O 1
ATOM 778 N N . PHE A 1 98 ? 27.243 -9.545 -40.041 1.00 66.50 98 PHE A N 1
ATOM 779 C CA . PHE A 1 98 ? 27.807 -8.272 -40.493 1.00 66.50 98 PHE A CA 1
ATOM 780 C C . PHE A 1 98 ? 29.261 -8.411 -40.960 1.00 66.50 98 PHE A C 1
ATOM 782 O O . PHE A 1 98 ? 29.609 -7.935 -42.039 1.00 66.50 98 PHE A O 1
ATOM 789 N N . CYS A 1 99 ? 30.102 -9.110 -40.193 1.00 67.31 99 CYS A N 1
ATOM 790 C CA . CYS A 1 99 ? 31.489 -9.389 -40.567 1.00 67.31 99 CYS A CA 1
ATOM 791 C C . CYS A 1 99 ? 31.579 -10.269 -41.819 1.00 67.31 99 CYS A C 1
ATOM 793 O O . CYS A 1 99 ? 32.375 -9.975 -42.709 1.00 67.31 99 CYS A O 1
ATOM 795 N N . GLY A 1 100 ? 30.749 -11.314 -41.918 1.00 69.00 100 GLY A N 1
ATOM 796 C CA . GLY A 1 100 ? 30.681 -12.160 -43.110 1.00 69.00 100 GLY A CA 1
ATOM 797 C C . GLY A 1 100 ? 30.252 -11.372 -44.349 1.00 69.00 100 GLY A C 1
ATOM 798 O O . GLY A 1 100 ? 30.853 -11.509 -45.411 1.00 69.00 100 GLY A O 1
ATOM 799 N N . TYR A 1 101 ? 29.273 -10.482 -44.198 1.00 68.00 101 TYR A N 1
ATOM 800 C CA . TYR A 1 101 ? 28.805 -9.618 -45.276 1.00 68.00 101 TYR A CA 1
ATOM 801 C C . TYR A 1 101 ? 29.866 -8.591 -45.712 1.00 68.00 101 TYR A C 1
ATOM 803 O O . TYR A 1 101 ? 30.158 -8.486 -46.903 1.00 68.00 101 TYR A O 1
ATOM 811 N N . ALA A 1 102 ? 30.508 -7.894 -44.769 1.00 65.19 102 ALA A N 1
ATOM 812 C CA . ALA A 1 102 ? 31.590 -6.951 -45.063 1.00 65.19 102 ALA A CA 1
ATOM 813 C C . ALA A 1 102 ? 32.781 -7.629 -45.764 1.00 65.19 102 ALA A C 1
ATOM 815 O O . ALA A 1 102 ? 33.377 -7.045 -46.668 1.00 65.19 102 ALA A O 1
ATOM 816 N N . LEU A 1 103 ? 33.091 -8.878 -45.396 1.00 67.38 103 LEU A N 1
ATOM 817 C CA . LEU A 1 103 ? 34.127 -9.682 -46.043 1.00 67.38 103 LEU A CA 1
ATOM 818 C C . LEU A 1 103 ? 33.759 -10.032 -47.492 1.00 67.38 103 LEU A C 1
ATOM 820 O O . LEU A 1 103 ? 34.572 -9.823 -48.389 1.00 67.38 103 LEU A O 1
ATOM 824 N N . VAL A 1 104 ? 32.540 -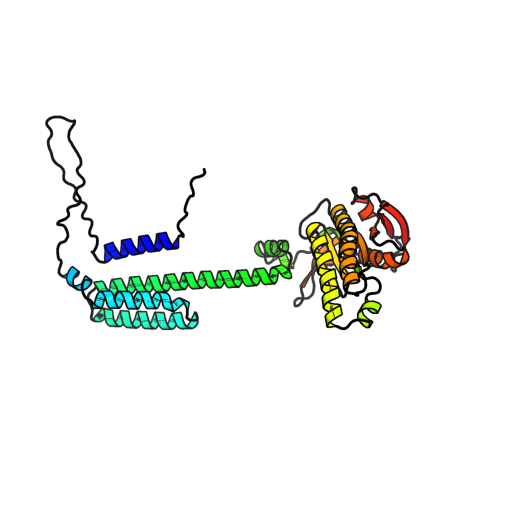10.524 -47.737 1.00 67.00 104 VAL A N 1
ATOM 825 C CA . VAL A 1 104 ? 32.068 -10.867 -49.093 1.00 67.00 104 VAL A CA 1
ATOM 826 C C . VAL A 1 104 ? 32.065 -9.634 -50.001 1.00 67.00 104 VAL A C 1
ATOM 828 O O . VAL A 1 104 ? 32.530 -9.707 -51.138 1.00 67.00 104 VAL A O 1
ATOM 831 N N . VAL A 1 105 ? 31.613 -8.487 -49.490 1.00 63.03 105 VAL A N 1
ATOM 832 C CA . VAL A 1 105 ? 31.628 -7.209 -50.217 1.00 63.03 105 VAL A CA 1
ATOM 833 C C . VAL A 1 105 ? 33.057 -6.734 -50.489 1.00 63.03 105 VAL A C 1
ATOM 835 O O . VAL A 1 105 ? 33.359 -6.337 -51.612 1.00 63.03 105 VAL A O 1
ATOM 838 N N . GLY A 1 106 ? 33.947 -6.803 -49.495 1.00 61.56 106 GLY A N 1
ATOM 839 C CA . GLY A 1 106 ? 35.352 -6.418 -49.652 1.00 61.56 106 GLY A CA 1
ATOM 840 C C . GLY A 1 106 ? 36.092 -7.274 -50.684 1.00 61.56 106 GLY A C 1
ATOM 841 O O . GLY A 1 106 ? 36.867 -6.745 -51.477 1.00 61.56 106 GLY A O 1
ATOM 842 N N . LEU A 1 107 ? 35.802 -8.578 -50.733 1.00 62.94 107 LEU A N 1
ATOM 843 C CA . LEU A 1 107 ? 36.353 -9.490 -51.740 1.00 62.94 107 LEU A CA 1
ATOM 844 C C . LEU A 1 107 ? 35.770 -9.231 -53.141 1.00 62.94 107 LEU A C 1
ATOM 846 O O . LEU A 1 107 ? 36.498 -9.306 -54.130 1.00 62.94 107 LEU A O 1
ATOM 850 N N . ALA A 1 108 ? 34.482 -8.883 -53.238 1.00 55.97 108 ALA A N 1
ATOM 851 C CA . ALA A 1 108 ? 33.825 -8.550 -54.505 1.00 55.97 108 ALA A CA 1
ATOM 852 C C . ALA A 1 108 ? 34.261 -7.185 -55.075 1.00 55.97 108 ALA A C 1
ATOM 854 O O . ALA A 1 108 ? 34.291 -7.012 -56.294 1.00 55.97 108 ALA A O 1
ATOM 855 N N . ALA A 1 109 ? 34.659 -6.237 -54.219 1.00 56.84 109 ALA A N 1
ATOM 856 C CA . ALA A 1 109 ? 35.146 -4.913 -54.617 1.00 56.84 109 ALA A CA 1
ATOM 857 C C . ALA A 1 109 ? 36.432 -4.954 -55.464 1.00 56.84 109 ALA A C 1
ATOM 859 O O . ALA A 1 109 ? 36.720 -4.005 -56.188 1.00 56.84 109 ALA A O 1
ATOM 860 N N . VAL A 1 110 ? 37.184 -6.058 -55.409 1.00 56.44 110 VAL A N 1
ATOM 861 C CA . VAL A 1 110 ? 38.406 -6.270 -56.205 1.00 56.44 110 VAL A CA 1
ATOM 862 C C . VAL A 1 110 ? 38.093 -6.555 -57.684 1.00 56.44 110 VAL A C 1
ATOM 864 O O . VAL A 1 110 ? 38.937 -6.308 -58.541 1.00 56.44 110 VAL A O 1
ATOM 867 N N . TRP A 1 111 ? 36.885 -7.037 -58.004 1.00 53.41 111 TRP A N 1
ATOM 868 C CA . TRP A 1 111 ? 36.533 -7.550 -59.338 1.00 53.41 111 TRP A CA 1
ATOM 869 C C . TRP A 1 111 ? 35.385 -6.799 -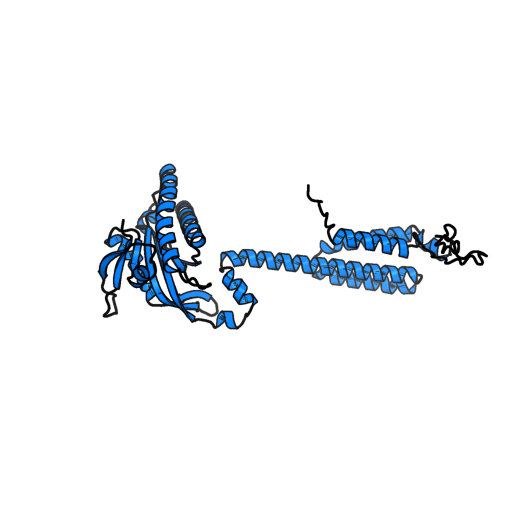60.036 1.00 53.41 111 TRP A C 1
ATOM 871 O O . TRP A 1 111 ? 35.081 -7.096 -61.190 1.00 53.41 111 TRP A O 1
ATOM 881 N N . VAL A 1 112 ? 34.730 -5.842 -59.367 1.00 54.28 112 VAL A N 1
ATOM 882 C CA . VAL A 1 112 ? 33.460 -5.246 -59.820 1.00 54.28 112 VAL A CA 1
ATOM 883 C C . VAL A 1 112 ? 33.512 -3.707 -59.810 1.00 54.28 112 VAL A C 1
ATOM 885 O O . VAL A 1 112 ? 34.144 -3.106 -58.948 1.00 54.28 112 VAL A O 1
ATOM 888 N N . LEU A 1 113 ? 32.844 -3.071 -60.786 1.00 54.03 113 LEU A N 1
ATOM 889 C CA . LEU A 1 113 ? 32.797 -1.615 -61.014 1.00 54.03 113 LEU A CA 1
ATOM 890 C C . LEU A 1 113 ? 32.512 -0.785 -59.732 1.00 54.03 113 LEU A C 1
ATOM 892 O O . LEU A 1 113 ? 31.729 -1.223 -58.884 1.00 54.03 113 LEU A O 1
ATOM 896 N N . PRO A 1 114 ? 33.031 0.463 -59.630 1.00 57.59 114 PRO A N 1
ATOM 897 C CA . PRO A 1 114 ? 32.909 1.333 -58.445 1.00 57.59 114 PRO A CA 1
ATOM 898 C C . PRO A 1 114 ? 31.478 1.560 -57.919 1.00 57.59 114 PRO A C 1
ATOM 900 O O . PRO A 1 114 ? 31.286 1.856 -56.739 1.00 57.59 114 PRO A O 1
ATOM 903 N N . SER A 1 115 ? 30.462 1.412 -58.774 1.00 57.91 115 SER A N 1
ATOM 904 C CA . SER A 1 115 ? 29.049 1.626 -58.440 1.00 57.91 115 SER A CA 1
ATOM 905 C C . SER A 1 115 ? 28.467 0.560 -57.505 1.00 57.91 115 SER A C 1
ATOM 907 O O . SER A 1 115 ? 27.682 0.894 -56.618 1.00 57.91 115 SER A O 1
ATOM 909 N N . ILE A 1 116 ? 28.877 -0.703 -57.645 1.00 58.97 116 ILE A N 1
ATOM 910 C CA . ILE A 1 116 ? 28.375 -1.813 -56.814 1.00 58.97 116 ILE A CA 1
ATOM 911 C C . ILE A 1 116 ? 28.978 -1.749 -55.404 1.00 58.97 116 ILE A C 1
ATOM 913 O O . ILE A 1 116 ? 28.303 -2.044 -54.417 1.00 58.97 116 ILE A O 1
ATOM 917 N N . VAL A 1 117 ? 30.218 -1.266 -55.290 1.00 58.84 117 VAL A N 1
ATOM 918 C CA . VAL A 1 117 ? 30.889 -1.051 -54.002 1.00 58.84 117 VAL A CA 1
ATOM 919 C C . VAL A 1 117 ? 30.167 0.023 -53.184 1.00 58.84 117 VAL A C 1
ATOM 921 O O . VAL A 1 117 ? 29.851 -0.209 -52.017 1.00 58.84 117 VAL A O 1
ATOM 924 N N . TYR A 1 118 ? 29.819 1.165 -53.793 1.00 58.69 118 TYR A N 1
ATOM 925 C CA . TYR A 1 118 ? 29.074 2.234 -53.111 1.00 58.69 118 TYR A CA 1
ATOM 926 C C . TYR A 1 118 ? 27.706 1.755 -52.597 1.00 58.69 118 TYR A C 1
ATOM 928 O O . TYR A 1 118 ? 27.331 2.020 -51.455 1.00 58.69 118 TYR A O 1
ATOM 936 N N . GLN A 1 119 ? 26.986 0.974 -53.404 1.00 61.19 119 GLN A N 1
ATOM 937 C CA . GLN A 1 119 ? 25.685 0.409 -53.029 1.00 61.19 119 GLN A CA 1
ATOM 938 C C . GLN A 1 119 ? 25.790 -0.589 -51.870 1.00 61.19 119 GLN A C 1
ATOM 940 O O . GLN A 1 119 ? 24.943 -0.596 -50.973 1.00 61.19 119 GLN A O 1
ATOM 945 N N . ALA A 1 120 ? 26.854 -1.393 -51.842 1.00 62.28 120 ALA A N 1
ATOM 946 C CA . ALA A 1 120 ? 27.097 -2.327 -50.754 1.00 62.28 120 ALA A CA 1
ATOM 947 C C . ALA A 1 120 ? 27.393 -1.610 -49.421 1.00 62.28 120 ALA A C 1
ATOM 949 O O . ALA A 1 120 ? 26.900 -2.053 -48.379 1.00 62.28 120 ALA A O 1
ATOM 950 N N . TYR A 1 121 ? 28.108 -0.475 -49.451 1.00 61.69 121 TYR A N 1
ATOM 951 C CA . TYR A 1 121 ? 28.324 0.386 -48.277 1.00 61.69 121 TYR A CA 1
ATOM 952 C C . TYR A 1 121 ? 27.030 1.039 -47.769 1.00 61.69 121 TYR A C 1
ATOM 954 O O . TYR A 1 121 ? 26.810 1.097 -46.554 1.00 61.69 121 TYR A O 1
ATOM 962 N N . VAL A 1 122 ? 26.146 1.487 -48.669 1.00 62.50 122 VAL A N 1
ATOM 963 C CA . VAL A 1 122 ? 24.823 2.023 -48.294 1.00 62.50 122 VAL A CA 1
ATOM 964 C C . VAL A 1 122 ? 23.962 0.935 -47.640 1.00 62.50 122 VAL A C 1
ATOM 966 O O . VAL A 1 122 ? 23.355 1.163 -46.597 1.00 62.50 122 VAL A O 1
ATOM 969 N N . CYS A 1 123 ? 23.966 -0.290 -48.166 1.00 65.56 123 CYS A N 1
ATOM 970 C CA . CYS A 1 123 ? 23.259 -1.401 -47.519 1.00 65.56 123 CYS A CA 1
ATOM 971 C C . CYS A 1 123 ? 23.861 -1.777 -46.159 1.00 65.56 123 CYS A C 1
ATOM 973 O O . CYS A 1 123 ? 23.118 -2.012 -45.209 1.00 65.56 123 CYS A O 1
ATOM 975 N N . LEU A 1 124 ? 25.193 -1.782 -46.030 1.00 65.38 124 LEU A N 1
ATOM 976 C CA . LEU A 1 124 ? 25.870 -2.048 -44.758 1.00 65.38 124 LEU A CA 1
ATOM 977 C C . LEU A 1 124 ? 25.442 -1.048 -43.674 1.00 65.38 124 LEU A C 1
ATOM 979 O O . LEU A 1 124 ? 25.153 -1.436 -42.542 1.00 65.38 124 LEU A O 1
ATOM 983 N N . THR A 1 125 ? 25.365 0.235 -44.033 1.00 62.88 125 THR A N 1
ATOM 984 C CA . THR A 1 125 ? 24.933 1.301 -43.120 1.00 62.88 125 THR A CA 1
ATOM 985 C C . THR A 1 125 ? 23.452 1.194 -42.761 1.00 62.88 125 THR A C 1
ATOM 987 O O . THR A 1 125 ? 23.111 1.402 -41.599 1.00 62.88 125 THR A O 1
ATOM 990 N N . LEU A 1 126 ? 22.578 0.788 -43.687 1.00 65.12 126 LEU A N 1
ATOM 991 C CA . LEU A 1 126 ? 21.154 0.558 -43.400 1.00 65.12 126 LEU A CA 1
ATOM 992 C C . LEU A 1 126 ? 20.916 -0.660 -42.504 1.00 65.12 126 LEU A C 1
ATOM 994 O O . LEU A 1 126 ? 20.110 -0.581 -41.579 1.00 65.12 126 LEU A O 1
ATOM 998 N N . VAL A 1 127 ? 21.640 -1.762 -42.725 1.00 70.00 127 VAL A N 1
ATOM 999 C CA . VAL A 1 127 ? 21.586 -2.946 -41.851 1.00 70.00 127 VAL A CA 1
ATOM 1000 C C . VAL A 1 127 ? 22.078 -2.589 -40.449 1.00 70.00 127 VAL A C 1
ATOM 1002 O O . VAL A 1 127 ? 21.425 -2.939 -39.464 1.00 70.00 127 VAL A O 1
ATOM 1005 N N . ALA A 1 128 ? 23.184 -1.845 -40.346 1.00 68.00 128 ALA A N 1
ATOM 1006 C CA . ALA A 1 128 ? 23.694 -1.360 -39.066 1.00 68.00 128 ALA A CA 1
ATOM 1007 C C . ALA A 1 128 ? 22.696 -0.421 -38.366 1.00 68.00 128 ALA A C 1
ATOM 1009 O O . ALA A 1 128 ? 22.458 -0.566 -37.167 1.00 68.00 128 ALA A O 1
ATOM 1010 N N . ALA A 1 129 ? 22.065 0.498 -39.105 1.00 65.12 129 ALA A N 1
ATOM 1011 C CA . ALA A 1 129 ? 21.062 1.418 -38.572 1.00 65.12 129 ALA A CA 1
ATOM 1012 C C . ALA A 1 129 ? 19.785 0.690 -38.115 1.00 65.12 129 ALA A C 1
ATOM 1014 O O . ALA A 1 129 ? 19.281 0.963 -37.025 1.00 65.12 129 ALA A O 1
ATOM 1015 N N . GLY A 1 130 ? 19.286 -0.268 -38.904 1.00 71.88 130 GLY A N 1
ATOM 1016 C CA . GLY A 1 130 ? 18.120 -1.085 -38.560 1.00 71.88 130 GLY A CA 1
ATOM 1017 C C . GLY A 1 130 ? 18.361 -1.944 -37.320 1.00 71.88 130 GLY A C 1
ATOM 1018 O O . GLY A 1 130 ? 17.509 -2.011 -36.433 1.00 71.88 130 GLY A O 1
ATOM 1019 N N . TYR A 1 131 ? 19.554 -2.529 -37.207 1.00 73.06 131 TYR A N 1
ATOM 1020 C CA . TYR A 1 131 ? 19.959 -3.271 -36.018 1.00 73.06 131 TYR A CA 1
ATOM 1021 C C . TYR A 1 131 ? 20.113 -2.365 -34.787 1.00 73.06 131 TYR A C 1
ATOM 1023 O O . TYR A 1 131 ? 19.619 -2.709 -33.713 1.00 73.06 131 TYR A O 1
ATOM 1031 N N . GLY A 1 132 ? 20.729 -1.187 -34.939 1.00 66.94 132 GLY A N 1
ATOM 1032 C CA . GLY A 1 132 ? 20.830 -0.193 -33.868 1.00 66.94 132 GLY A CA 1
ATOM 1033 C C . GLY A 1 132 ? 19.456 0.241 -33.354 1.00 66.94 132 GLY A C 1
ATOM 1034 O O . GLY A 1 132 ? 19.230 0.283 -32.146 1.00 66.94 132 GLY A O 1
ATOM 1035 N N . LEU A 1 133 ? 18.503 0.473 -34.262 1.00 68.69 133 LEU A N 1
ATOM 1036 C CA . LEU A 1 133 ? 17.127 0.808 -33.901 1.00 68.69 133 LEU A CA 1
ATOM 1037 C C . LEU A 1 133 ? 16.420 -0.352 -33.186 1.00 68.69 133 LEU A C 1
ATOM 1039 O O . LEU A 1 133 ? 15.781 -0.132 -32.157 1.00 68.69 133 LEU A O 1
ATOM 1043 N N . PHE A 1 134 ? 16.545 -1.582 -33.695 1.00 76.38 134 PHE A N 1
ATOM 1044 C CA . PHE A 1 134 ? 15.968 -2.764 -33.051 1.00 76.38 134 PHE A CA 1
ATOM 1045 C C . PHE A 1 134 ? 16.518 -2.960 -31.635 1.00 76.38 134 PHE A C 1
ATOM 1047 O O . PHE A 1 134 ? 15.738 -3.175 -30.707 1.00 76.38 134 PHE A O 1
ATOM 1054 N N . PHE A 1 135 ? 17.835 -2.823 -31.454 1.00 74.88 135 PHE A N 1
ATOM 1055 C CA . PHE A 1 135 ? 18.482 -2.923 -30.150 1.00 74.88 135 PHE A CA 1
ATOM 1056 C C . PHE A 1 135 ? 17.928 -1.880 -29.173 1.00 74.88 135 PHE A C 1
ATOM 1058 O O . PHE A 1 135 ? 17.429 -2.256 -28.114 1.00 74.88 135 PHE A O 1
ATOM 1065 N N . LEU A 1 136 ? 17.892 -0.602 -29.569 1.00 70.94 136 LEU A N 1
ATOM 1066 C CA . LEU A 1 136 ? 17.340 0.480 -28.745 1.00 70.94 136 LEU A CA 1
ATOM 1067 C C . LEU A 1 136 ? 15.878 0.226 -28.346 1.00 70.94 136 LEU A C 1
ATOM 1069 O O . LEU A 1 136 ? 15.508 0.430 -27.191 1.00 70.94 136 LEU A O 1
ATOM 1073 N N . VAL A 1 137 ? 15.045 -0.253 -29.277 1.00 75.81 137 VAL A N 1
ATOM 1074 C CA . VAL A 1 137 ? 13.638 -0.583 -28.994 1.00 75.81 137 VAL A CA 1
ATOM 1075 C C . VAL A 1 137 ? 13.526 -1.787 -28.060 1.00 75.81 137 VAL A C 1
ATOM 1077 O O . VAL A 1 137 ? 12.700 -1.774 -27.146 1.00 75.81 137 VAL A O 1
ATOM 1080 N N . SER A 1 138 ? 14.332 -2.828 -28.271 1.00 76.75 138 SER A N 1
ATOM 1081 C CA . SER A 1 138 ? 14.327 -4.023 -27.423 1.00 76.75 138 SER A CA 1
ATOM 1082 C C . SER A 1 138 ? 14.760 -3.703 -25.991 1.00 76.75 138 SER A C 1
ATOM 1084 O O . SER A 1 138 ? 14.070 -4.081 -25.047 1.00 76.75 138 SER A O 1
ATOM 1086 N N . GLU A 1 139 ? 15.812 -2.900 -25.834 1.00 76.44 139 GLU A N 1
ATOM 1087 C CA . GLU A 1 139 ? 16.320 -2.456 -24.541 1.00 76.44 139 GLU A CA 1
ATOM 1088 C C . GLU A 1 139 ? 15.312 -1.536 -23.835 1.00 76.44 139 GLU A C 1
ATOM 1090 O O . GLU A 1 139 ? 15.080 -1.667 -22.633 1.00 76.44 139 GLU A O 1
ATOM 1095 N N . ALA A 1 140 ? 14.641 -0.649 -24.579 1.00 72.62 140 ALA A N 1
ATOM 1096 C CA . ALA A 1 140 ? 13.572 0.188 -24.038 1.00 72.62 140 ALA A CA 1
ATOM 1097 C C . ALA A 1 140 ? 12.376 -0.645 -23.545 1.00 72.62 140 ALA A C 1
ATOM 1099 O O . ALA A 1 140 ? 11.829 -0.359 -22.478 1.00 72.62 140 ALA A O 1
ATOM 1100 N N . ARG A 1 141 ? 11.981 -1.692 -24.283 1.00 74.38 141 ARG A N 1
ATOM 1101 C CA . ARG A 1 141 ? 10.894 -2.603 -23.880 1.00 74.38 141 ARG A CA 1
ATOM 1102 C C . ARG A 1 141 ? 11.246 -3.399 -22.630 1.00 74.38 141 ARG A C 1
ATOM 1104 O O . ARG A 1 141 ? 10.412 -3.502 -21.735 1.00 74.38 141 ARG A O 1
ATOM 1111 N N . GLU A 1 142 ? 12.458 -3.941 -22.564 1.00 76.38 142 GLU A N 1
ATOM 1112 C CA . GLU A 1 142 ? 12.925 -4.707 -21.407 1.00 76.38 142 GLU A CA 1
ATOM 1113 C C . GLU A 1 142 ? 12.994 -3.826 -20.154 1.00 76.38 142 GLU A C 1
ATOM 1115 O O . GLU A 1 142 ? 12.433 -4.186 -19.117 1.00 76.38 142 GLU A O 1
ATOM 1120 N N . LYS A 1 143 ? 13.566 -2.618 -20.273 1.00 75.62 143 LYS A N 1
ATOM 1121 C CA . LYS A 1 143 ? 13.577 -1.629 -19.185 1.00 75.62 143 LYS A CA 1
ATOM 1122 C C . LYS A 1 143 ? 12.164 -1.273 -18.734 1.00 75.62 143 LYS A C 1
ATOM 1124 O O . LYS A 1 143 ? 11.903 -1.266 -17.536 1.00 75.62 143 LYS A O 1
ATOM 1129 N N . HIS A 1 144 ? 11.242 -1.039 -19.668 1.00 73.69 144 HIS A N 1
ATOM 1130 C CA . HIS A 1 144 ? 9.858 -0.708 -19.334 1.00 73.69 144 HIS A CA 1
ATOM 1131 C C . HIS A 1 144 ? 9.138 -1.852 -18.606 1.00 73.69 144 HIS A C 1
ATOM 1133 O O . HIS A 1 144 ? 8.469 -1.608 -17.603 1.00 73.69 144 HIS A O 1
ATOM 1139 N N . LEU A 1 145 ? 9.313 -3.101 -19.054 1.00 77.00 145 LEU A N 1
ATOM 1140 C CA . LEU A 1 145 ? 8.733 -4.272 -18.392 1.00 77.00 145 LEU A CA 1
ATOM 1141 C C . LEU A 1 145 ? 9.277 -4.439 -16.971 1.00 77.00 145 LEU A C 1
ATOM 1143 O O . LEU A 1 145 ? 8.499 -4.659 -16.044 1.00 77.00 145 LEU A O 1
ATOM 1147 N N . LEU A 1 146 ? 10.591 -4.296 -16.788 1.00 75.38 146 LEU A N 1
ATOM 1148 C CA . LEU A 1 146 ? 11.198 -4.336 -15.460 1.00 75.38 146 LEU A CA 1
ATOM 1149 C C . LEU A 1 146 ? 10.629 -3.225 -14.573 1.00 75.38 146 LEU A C 1
ATOM 1151 O O . LEU A 1 146 ? 10.203 -3.513 -13.460 1.00 75.38 146 LEU A O 1
ATOM 1155 N N . THR A 1 147 ? 10.529 -1.987 -15.064 1.00 73.75 147 THR A N 1
ATOM 1156 C CA . THR A 1 147 ? 9.917 -0.882 -14.308 1.00 73.75 147 THR A CA 1
ATOM 1157 C C . THR A 1 147 ? 8.468 -1.180 -13.909 1.00 73.75 147 THR A C 1
ATOM 1159 O O . THR A 1 147 ? 8.111 -0.926 -12.763 1.00 73.75 147 THR A O 1
ATOM 1162 N N . LEU A 1 148 ? 7.655 -1.760 -14.800 1.00 73.81 148 LEU A N 1
ATOM 1163 C CA . LEU A 1 148 ? 6.268 -2.150 -14.502 1.00 73.81 148 LEU A CA 1
ATOM 1164 C C . LEU A 1 148 ? 6.167 -3.275 -13.464 1.00 73.81 148 LEU A C 1
ATOM 1166 O O . LEU A 1 148 ? 5.232 -3.309 -12.665 1.00 73.81 148 LEU A O 1
ATOM 1170 N N . LEU A 1 149 ? 7.110 -4.218 -13.475 1.00 75.25 149 LEU A N 1
ATOM 1171 C CA . LEU A 1 149 ? 7.169 -5.266 -12.459 1.00 75.25 149 LEU A CA 1
ATOM 1172 C C . LEU A 1 149 ? 7.608 -4.681 -11.113 1.00 75.25 149 LEU A C 1
ATOM 1174 O O . LEU A 1 149 ? 6.972 -4.960 -10.101 1.00 75.25 149 LEU A O 1
ATOM 1178 N N . PHE A 1 150 ? 8.629 -3.819 -11.099 1.00 71.81 150 PHE A N 1
ATOM 1179 C CA . PHE A 1 150 ? 9.122 -3.161 -9.887 1.00 71.81 150 PHE A CA 1
ATOM 1180 C C . PHE A 1 150 ? 8.124 -2.161 -9.288 1.00 71.81 150 PHE A C 1
ATOM 1182 O O . PHE A 1 150 ? 8.073 -2.040 -8.065 1.00 71.81 150 PHE A O 1
ATOM 1189 N N . SER A 1 151 ? 7.287 -1.497 -10.094 1.00 69.75 151 SER A N 1
ATOM 1190 C CA . SER A 1 151 ? 6.300 -0.523 -9.600 1.00 69.75 151 SER A CA 1
ATOM 1191 C C . SER A 1 151 ? 5.210 -1.139 -8.721 1.00 69.75 151 SER A C 1
ATOM 1193 O O . SER A 1 151 ? 4.546 -0.416 -7.991 1.00 69.75 151 SER A O 1
ATOM 1195 N N . ARG A 1 152 ? 5.025 -2.466 -8.764 1.00 69.94 152 ARG A N 1
ATOM 1196 C CA . ARG A 1 152 ? 4.123 -3.188 -7.848 1.00 69.94 152 ARG A CA 1
ATOM 1197 C C . ARG A 1 152 ? 4.729 -3.427 -6.464 1.00 69.94 152 ARG A C 1
ATOM 1199 O O . ARG A 1 152 ? 4.007 -3.764 -5.536 1.00 69.94 152 ARG A O 1
ATOM 1206 N N . PHE A 1 153 ? 6.047 -3.293 -6.338 1.00 70.19 153 PHE A N 1
ATOM 1207 C CA . PHE A 1 153 ? 6.788 -3.568 -5.104 1.00 70.19 153 PHE A CA 1
ATOM 1208 C C . PHE A 1 153 ? 7.403 -2.311 -4.489 1.00 70.19 153 PHE A C 1
ATOM 1210 O O . PHE A 1 153 ? 7.798 -2.328 -3.326 1.00 70.19 153 PHE A O 1
ATOM 1217 N N . VAL A 1 154 ? 7.520 -1.235 -5.269 1.00 75.31 154 VAL A N 1
ATOM 1218 C CA . VAL A 1 154 ? 8.148 0.018 -4.857 1.00 75.31 154 VAL A CA 1
ATOM 1219 C C . VAL A 1 154 ? 7.249 1.185 -5.272 1.00 75.31 154 VAL A C 1
ATOM 1221 O O . VAL A 1 154 ? 6.971 1.324 -6.466 1.00 75.31 154 VAL A O 1
ATOM 1224 N N . PRO A 1 155 ? 6.837 2.055 -4.329 1.00 71.25 155 PRO A N 1
ATOM 1225 C CA . PRO A 1 155 ? 6.076 3.260 -4.637 1.00 71.25 155 PRO A CA 1
ATOM 1226 C C . PRO A 1 155 ? 6.712 4.090 -5.771 1.00 71.25 155 PRO A C 1
ATOM 1228 O O . PRO A 1 155 ? 7.925 4.332 -5.734 1.00 71.25 155 PRO A O 1
ATOM 1231 N N . PRO A 1 156 ? 5.931 4.596 -6.749 1.00 73.38 156 PRO A N 1
ATOM 1232 C CA . PRO A 1 156 ? 6.461 5.344 -7.896 1.00 73.38 156 PRO A CA 1
ATOM 1233 C C . PRO A 1 156 ? 7.346 6.536 -7.511 1.00 73.38 156 PRO A C 1
ATOM 1235 O O . PRO A 1 156 ? 8.367 6.790 -8.153 1.00 73.38 156 PRO A O 1
ATOM 1238 N N . ALA A 1 157 ? 7.002 7.227 -6.421 1.00 75.50 157 ALA A N 1
ATOM 1239 C CA . ALA A 1 157 ? 7.770 8.350 -5.889 1.00 75.50 157 ALA A CA 1
ATOM 1240 C C . ALA A 1 157 ? 9.209 7.962 -5.488 1.00 75.50 157 ALA A C 1
ATOM 1242 O O . ALA A 1 157 ? 10.137 8.757 -5.645 1.00 75.50 157 ALA A O 1
ATOM 1243 N N . LEU A 1 158 ? 9.433 6.727 -5.025 1.00 77.38 158 LEU A N 1
ATOM 1244 C CA . LEU A 1 158 ? 10.776 6.234 -4.707 1.00 77.38 158 LEU A CA 1
ATOM 1245 C C . LEU A 1 158 ? 11.582 5.921 -5.967 1.00 77.38 158 LEU A C 1
ATOM 1247 O O . LEU A 1 158 ? 12.774 6.214 -6.003 1.00 77.38 158 LEU A O 1
ATOM 1251 N N . ILE A 1 159 ? 10.941 5.393 -7.013 1.00 78.12 159 ILE A N 1
ATOM 1252 C CA . ILE A 1 159 ? 11.593 5.149 -8.310 1.00 78.12 159 ILE A CA 1
ATOM 1253 C C . ILE A 1 159 ? 12.065 6.477 -8.915 1.00 78.12 159 ILE A C 1
ATOM 1255 O O . ILE A 1 159 ? 13.190 6.578 -9.405 1.00 78.12 159 ILE A O 1
ATOM 1259 N N . GLN A 1 160 ? 11.236 7.522 -8.837 1.00 76.81 160 GLN A N 1
ATOM 1260 C CA . GLN A 1 160 ? 11.613 8.859 -9.299 1.00 76.81 160 GLN A CA 1
ATOM 1261 C C . GLN A 1 160 ? 12.793 9.426 -8.502 1.00 76.81 160 GLN A C 1
ATOM 1263 O O . GLN A 1 160 ? 13.757 9.896 -9.105 1.00 76.81 160 GLN A O 1
ATOM 1268 N N . ARG A 1 161 ? 12.767 9.322 -7.165 1.00 74.44 161 ARG A N 1
ATOM 1269 C CA . ARG A 1 161 ? 13.895 9.735 -6.309 1.00 74.44 161 ARG A CA 1
ATOM 1270 C C . ARG A 1 161 ? 15.182 8.972 -6.632 1.00 74.44 161 ARG A C 1
ATOM 1272 O O . ARG A 1 161 ? 16.235 9.592 -6.736 1.00 74.44 161 ARG A O 1
ATOM 1279 N N . PHE A 1 162 ? 15.095 7.661 -6.852 1.00 78.94 162 PHE A N 1
ATOM 1280 C CA . PHE A 1 162 ? 16.239 6.833 -7.240 1.00 78.94 162 PHE A CA 1
ATOM 1281 C C . PHE A 1 162 ? 16.854 7.270 -8.579 1.00 78.94 162 PHE A C 1
ATOM 1283 O O . PHE A 1 162 ? 18.075 7.306 -8.715 1.00 78.94 162 PHE A O 1
ATOM 1290 N N . ASN A 1 163 ? 16.021 7.630 -9.559 1.00 78.06 163 ASN A N 1
ATOM 1291 C CA . ASN A 1 163 ? 16.490 8.091 -10.868 1.00 78.06 163 ASN A CA 1
ATOM 1292 C C . ASN A 1 163 ? 17.181 9.464 -10.815 1.00 78.06 163 ASN A C 1
ATOM 1294 O O . ASN A 1 163 ? 18.012 9.745 -11.676 1.00 78.06 163 ASN A O 1
ATOM 1298 N N . LEU A 1 164 ? 16.840 10.308 -9.835 1.00 79.62 164 LEU A N 1
ATOM 1299 C CA . LEU A 1 164 ? 17.460 11.622 -9.642 1.00 79.62 164 LEU A CA 1
ATOM 1300 C C . LEU A 1 164 ? 18.824 11.517 -8.952 1.00 79.62 164 LEU A C 1
ATOM 1302 O O . LEU A 1 164 ? 19.785 12.129 -9.413 1.00 79.62 164 LEU A O 1
ATOM 1306 N N . ASP A 1 165 ? 18.917 10.738 -7.870 1.00 74.62 165 ASP A N 1
ATOM 1307 C CA . ASP A 1 165 ? 20.172 10.524 -7.145 1.00 74.62 165 ASP A CA 1
ATOM 1308 C C . ASP A 1 165 ? 20.242 9.116 -6.535 1.00 74.62 165 ASP A C 1
ATOM 1310 O O . ASP A 1 165 ? 19.683 8.816 -5.476 1.00 74.62 165 ASP A O 1
ATOM 1314 N N . GLN A 1 166 ? 20.999 8.245 -7.204 1.00 72.06 166 GLN A N 1
ATOM 1315 C CA . GLN A 1 166 ? 21.179 6.852 -6.798 1.00 72.06 166 GLN A CA 1
ATOM 1316 C C . GLN A 1 166 ? 21.972 6.692 -5.492 1.00 72.06 166 GLN A C 1
ATOM 1318 O O . GLN A 1 166 ? 21.809 5.676 -4.814 1.00 72.06 166 GLN A O 1
ATOM 1323 N N . ARG A 1 167 ? 22.852 7.642 -5.133 1.00 66.12 167 ARG A N 1
ATOM 1324 C CA . ARG A 1 167 ? 23.680 7.534 -3.915 1.00 66.12 167 ARG A CA 1
ATOM 1325 C C . ARG A 1 167 ? 22.931 8.046 -2.694 1.00 66.12 167 ARG A C 1
ATOM 1327 O O . ARG A 1 167 ? 22.985 7.392 -1.653 1.00 66.12 167 ARG A O 1
ATOM 1334 N N . ALA A 1 168 ? 22.215 9.162 -2.826 1.00 62.59 168 ALA A N 1
ATOM 1335 C CA . ALA A 1 168 ? 21.397 9.701 -1.740 1.00 62.59 168 ALA A CA 1
ATOM 1336 C C . ALA A 1 168 ? 20.254 8.747 -1.356 1.00 62.59 168 ALA A C 1
ATOM 1338 O O . ALA A 1 168 ? 19.962 8.590 -0.174 1.00 62.59 168 ALA A O 1
ATOM 1339 N N . PHE A 1 169 ? 19.682 8.025 -2.329 1.00 67.25 169 PHE A N 1
ATOM 1340 C CA . PHE A 1 169 ? 18.553 7.112 -2.112 1.00 67.25 169 PHE A CA 1
ATOM 1341 C C . PHE A 1 169 ? 18.754 6.096 -0.972 1.00 67.25 169 PHE A C 1
ATOM 1343 O O . PHE A 1 169 ? 17.803 5.760 -0.271 1.00 67.25 169 PHE A O 1
ATOM 1350 N N . TYR A 1 170 ? 19.979 5.601 -0.767 1.00 63.59 170 TYR A N 1
ATOM 1351 C CA . TYR A 1 170 ? 20.267 4.562 0.230 1.00 63.59 170 TYR A CA 1
ATOM 1352 C C . TYR A 1 170 ? 20.728 5.083 1.594 1.00 63.59 170 TYR A C 1
ATOM 1354 O O . TYR A 1 170 ? 20.839 4.285 2.523 1.00 63.59 170 TYR A O 1
ATOM 1362 N N . LEU A 1 171 ? 21.042 6.373 1.711 1.00 58.78 171 LEU A N 1
ATOM 1363 C CA . LEU A 1 171 ? 21.629 6.963 2.921 1.00 58.78 171 LEU A CA 1
ATOM 1364 C C . LEU A 1 171 ? 20.641 7.836 3.699 1.00 58.78 171 LEU A C 1
ATOM 1366 O O . LEU A 1 171 ? 20.952 8.264 4.808 1.00 58.78 171 LEU A O 1
ATOM 1370 N N . ASP A 1 172 ? 19.463 8.089 3.134 1.00 69.88 172 ASP A N 1
ATOM 1371 C CA . ASP A 1 172 ? 18.550 9.097 3.647 1.00 69.88 172 ASP A CA 1
ATOM 1372 C C . ASP A 1 172 ? 17.488 8.463 4.553 1.00 69.88 172 ASP A C 1
ATOM 1374 O O . ASP A 1 172 ? 16.489 7.891 4.102 1.00 69.88 172 ASP A O 1
ATOM 1378 N N . THR A 1 173 ? 17.736 8.530 5.861 1.00 84.88 173 THR A N 1
ATOM 1379 C CA . THR A 1 173 ? 16.667 8.441 6.857 1.00 84.88 173 THR A CA 1
ATOM 1380 C C . THR A 1 173 ? 16.448 9.822 7.439 1.00 84.88 173 THR A C 1
ATOM 1382 O O . THR A 1 173 ? 17.377 10.398 8.007 1.00 84.88 173 THR A O 1
ATOM 1385 N N . GLU A 1 174 ? 15.223 10.325 7.359 1.00 89.00 174 GLU A N 1
ATOM 1386 C CA . GLU A 1 174 ? 14.879 11.660 7.842 1.00 89.00 174 GLU A CA 1
ATOM 1387 C C . GLU A 1 174 ? 13.816 11.586 8.950 1.00 89.00 174 GLU A C 1
ATOM 1389 O O . GLU A 1 174 ? 12.869 10.793 8.847 1.00 89.00 174 GLU A O 1
ATOM 1394 N N . PRO A 1 175 ? 13.944 12.387 10.024 1.00 93.62 175 PRO A N 1
ATOM 1395 C CA . PRO A 1 175 ? 12.878 12.543 10.998 1.00 93.62 175 PRO A CA 1
ATOM 1396 C C . PRO A 1 175 ? 11.730 13.341 10.371 1.00 93.62 175 PRO A C 1
ATOM 1398 O O . PRO A 1 175 ? 11.911 14.479 9.937 1.00 93.62 175 PRO A O 1
ATOM 1401 N N . LYS A 1 176 ? 10.529 12.763 10.359 1.00 94.69 176 LYS A N 1
ATOM 1402 C CA . LYS A 1 176 ? 9.312 13.398 9.847 1.00 94.69 176 LYS A CA 1
ATOM 1403 C C . LYS A 1 176 ? 8.134 13.193 10.785 1.00 94.69 176 LYS A C 1
ATOM 1405 O O . LYS A 1 176 ? 8.003 12.155 11.431 1.00 94.69 176 LYS A O 1
ATOM 1410 N N . GLN A 1 177 ? 7.264 14.198 10.830 1.00 96.62 177 GLN A N 1
ATOM 1411 C CA . GLN A 1 177 ? 5.934 14.080 11.413 1.00 96.62 177 GLN A CA 1
ATOM 1412 C C . GLN A 1 177 ? 5.051 13.324 10.417 1.00 96.62 177 GLN A C 1
ATOM 1414 O O . GLN A 1 177 ? 4.777 13.843 9.338 1.00 96.62 177 GLN A O 1
ATOM 1419 N N . LEU A 1 178 ? 4.649 12.103 10.766 1.00 97.75 178 LEU A N 1
ATOM 1420 C CA . LEU A 1 178 ? 3.854 11.222 9.905 1.00 97.75 178 LEU A CA 1
ATOM 1421 C C . LEU A 1 178 ? 2.613 10.722 10.646 1.00 97.75 178 LEU A C 1
ATOM 1423 O O . LEU A 1 178 ? 2.544 10.792 11.878 1.00 97.75 178 LEU A O 1
ATOM 1427 N N . THR A 1 179 ? 1.660 10.169 9.895 1.00 98.56 179 THR A N 1
ATOM 1428 C CA . THR A 1 179 ? 0.579 9.341 10.448 1.00 98.56 179 THR A CA 1
ATOM 1429 C C . THR A 1 179 ? 0.745 7.904 9.985 1.00 98.56 179 THR A C 1
ATOM 1431 O O . THR A 1 179 ? 0.926 7.650 8.797 1.00 98.56 179 THR A O 1
ATOM 1434 N N . ILE A 1 180 ? 0.674 6.970 10.928 1.00 98.56 180 ILE A N 1
ATOM 1435 C CA . ILE A 1 180 ? 0.731 5.530 10.688 1.00 98.56 180 ILE A CA 1
ATOM 1436 C C . ILE A 1 180 ? -0.634 4.923 10.988 1.00 98.56 180 ILE A C 1
ATOM 1438 O O . ILE A 1 180 ? -1.227 5.225 12.025 1.00 98.56 180 ILE A O 1
ATOM 1442 N N . LEU A 1 181 ? -1.086 4.035 10.108 1.00 98.69 181 LEU A N 1
ATOM 1443 C CA . LEU A 1 181 ? -2.280 3.217 10.280 1.00 98.69 181 LEU A CA 1
ATOM 1444 C C . LEU A 1 181 ? -1.882 1.743 10.325 1.00 98.69 181 LEU A C 1
ATOM 1446 O O . LEU A 1 181 ? -1.141 1.273 9.462 1.00 98.69 181 LEU A O 1
ATOM 1450 N N . PHE A 1 182 ? -2.411 1.022 11.307 1.00 98.56 182 PHE A N 1
ATOM 1451 C CA . PHE A 1 182 ? -2.465 -0.437 11.321 1.00 98.56 182 PHE A CA 1
ATOM 1452 C C . PHE A 1 182 ? -3.915 -0.879 11.166 1.00 98.56 182 PHE A C 1
ATOM 1454 O O . PHE A 1 182 ? -4.780 -0.388 11.890 1.00 98.56 182 PHE A O 1
ATOM 1461 N N . CYS A 1 183 ? -4.163 -1.806 10.248 1.00 98.38 183 CYS A N 1
ATOM 1462 C CA . CYS A 1 183 ? -5.440 -2.488 10.068 1.00 98.38 183 CYS A CA 1
ATOM 1463 C C . CYS A 1 183 ? -5.204 -3.986 10.256 1.00 98.38 183 CYS A C 1
ATOM 1465 O O . CYS A 1 183 ? -4.283 -4.519 9.641 1.00 98.38 183 CYS A O 1
ATOM 1467 N N . ASP A 1 184 ? -5.975 -4.661 11.102 1.00 97.69 184 ASP A N 1
ATOM 1468 C CA . ASP A 1 184 ? -5.822 -6.102 11.343 1.00 97.69 184 ASP A CA 1
ATOM 1469 C C . ASP A 1 184 ? -7.175 -6.797 11.480 1.00 97.69 184 ASP A C 1
ATOM 1471 O O . ASP A 1 184 ? -8.138 -6.209 11.986 1.00 97.69 184 ASP A O 1
ATOM 1475 N N . ILE A 1 185 ? -7.253 -8.057 11.055 1.00 97.12 185 ILE A N 1
ATOM 1476 C CA . ILE A 1 185 ? -8.498 -8.820 11.084 1.00 97.12 185 ILE A CA 1
ATOM 1477 C C . ILE A 1 185 ? -8.747 -9.354 12.498 1.00 97.12 185 ILE A C 1
ATOM 1479 O O . ILE A 1 185 ? -7.934 -10.019 13.143 1.00 97.12 185 ILE A O 1
ATOM 1483 N N . HIS A 1 186 ? -9.948 -9.110 13.010 1.00 94.69 186 HIS A N 1
ATOM 1484 C CA . HIS A 1 186 ? -10.383 -9.687 14.273 1.00 94.69 186 HIS A CA 1
ATOM 1485 C C . HIS A 1 186 ? -10.628 -11.187 14.113 1.00 94.69 186 HIS A C 1
ATOM 1487 O O . HIS A 1 186 ? -11.424 -11.621 13.287 1.00 94.69 186 HIS A O 1
ATOM 1493 N N . SER A 1 187 ? -10.021 -11.981 14.996 1.00 92.00 187 SER A N 1
ATOM 1494 C CA . SER A 1 187 ? -10.183 -13.445 15.037 1.00 92.00 187 SER A CA 1
ATOM 1495 C C . SER A 1 187 ? -9.723 -14.180 13.769 1.00 92.00 187 SER A C 1
ATOM 1497 O O . SER A 1 187 ? -10.237 -15.260 13.480 1.00 92.00 187 SER A O 1
ATOM 1499 N N . PHE A 1 188 ? -8.736 -13.646 13.039 1.00 94.00 188 PHE A N 1
ATOM 1500 C CA . PHE A 1 188 ? -8.194 -14.288 11.836 1.00 94.00 188 PHE A CA 1
ATOM 1501 C C . PHE A 1 188 ? -7.735 -15.729 12.061 1.00 94.00 188 PHE A C 1
ATOM 1503 O O . PHE A 1 188 ? -8.059 -16.594 11.256 1.00 94.00 188 PHE A O 1
ATOM 1510 N N . THR A 1 189 ? -7.058 -16.022 13.176 1.00 92.31 189 THR A N 1
ATOM 1511 C CA . THR A 1 189 ? -6.624 -17.390 13.516 1.00 92.31 189 THR A CA 1
ATOM 1512 C C . THR A 1 189 ? -7.795 -18.375 13.545 1.00 92.31 189 THR A C 1
ATOM 1514 O O . THR A 1 189 ? -7.728 -19.444 12.954 1.00 92.31 189 THR A O 1
ATOM 1517 N N . THR A 1 190 ? -8.917 -17.988 14.155 1.00 93.44 190 THR A N 1
ATOM 1518 C CA . THR A 1 190 ? -10.123 -18.826 14.205 1.00 93.44 190 THR A CA 1
ATOM 1519 C C . THR A 1 190 ? -10.740 -19.030 12.819 1.00 93.44 190 THR A C 1
ATOM 1521 O O . THR A 1 190 ? -11.333 -20.075 12.552 1.00 93.44 190 THR A O 1
ATOM 1524 N N . ILE A 1 191 ? -10.642 -18.027 11.942 1.00 92.12 191 ILE A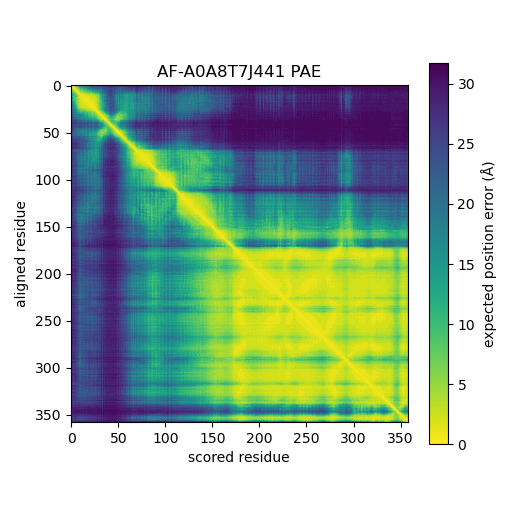 N 1
ATOM 1525 C CA . ILE A 1 191 ? -11.139 -18.101 10.562 1.00 92.12 191 ILE A CA 1
ATOM 1526 C C . ILE A 1 191 ? -10.244 -19.029 9.733 1.00 92.12 191 ILE A C 1
ATOM 1528 O O . ILE A 1 191 ? -10.754 -19.920 9.054 1.00 92.12 191 ILE A O 1
ATOM 1532 N N . SER A 1 192 ? -8.923 -18.862 9.818 1.00 93.56 192 SER A N 1
ATOM 1533 C CA . SER A 1 192 ? -7.953 -19.615 9.020 1.00 93.56 192 SER A CA 1
ATOM 1534 C C . SER A 1 192 ?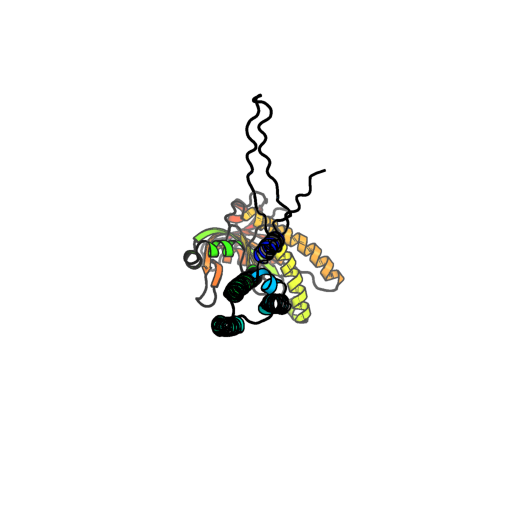 -7.934 -21.105 9.355 1.00 93.56 192 SER A C 1
ATOM 1536 O O . SER A 1 192 ? -7.812 -21.920 8.445 1.00 93.56 192 SER A O 1
ATOM 1538 N N . GLU A 1 193 ? -8.163 -21.479 10.616 1.00 94.06 193 GLU A N 1
ATOM 1539 C CA . GLU A 1 193 ? -8.301 -22.881 11.043 1.00 94.06 193 GLU A CA 1
ATOM 1540 C C . GLU A 1 193 ? -9.519 -23.598 10.433 1.00 94.06 193 GLU A C 1
ATOM 1542 O O . GLU A 1 193 ? -9.550 -24.826 10.364 1.00 94.06 193 GLU A O 1
ATOM 1547 N N . ARG A 1 194 ? -10.537 -22.848 9.995 1.00 92.88 194 ARG A N 1
ATOM 1548 C CA . ARG A 1 194 ? -11.802 -23.390 9.468 1.00 92.88 194 ARG A CA 1
ATOM 1549 C C . ARG A 1 194 ? -11.895 -23.339 7.944 1.00 92.88 194 ARG A C 1
ATOM 1551 O O . ARG A 1 194 ? -12.911 -23.749 7.387 1.00 92.88 194 ARG A O 1
ATOM 1558 N N . MET A 1 195 ? -10.865 -22.833 7.270 1.00 94.25 195 MET A N 1
ATOM 1559 C CA . MET A 1 195 ? -10.832 -22.666 5.819 1.00 94.25 195 MET A CA 1
ATOM 1560 C C . MET A 1 195 ? -9.767 -23.544 5.172 1.00 94.25 195 MET A C 1
ATOM 1562 O O . MET A 1 195 ? -8.704 -23.790 5.733 1.00 94.25 195 MET A O 1
ATOM 1566 N N . SER A 1 196 ? -10.025 -23.970 3.934 1.00 95.88 196 SER A N 1
ATOM 1567 C CA . SER A 1 196 ? -8.956 -24.545 3.116 1.00 95.88 196 SER A CA 1
ATOM 1568 C C . SER A 1 196 ? -7.925 -23.461 2.757 1.00 95.88 196 SER A C 1
ATOM 1570 O O . SER A 1 196 ? -8.312 -22.304 2.569 1.00 95.88 196 SER A O 1
ATOM 1572 N N . PRO A 1 197 ? -6.633 -23.803 2.588 1.00 95.00 197 PRO A N 1
ATOM 1573 C CA . PRO A 1 197 ? -5.600 -22.817 2.264 1.00 95.00 197 PRO A CA 1
ATOM 1574 C C . PRO A 1 197 ? -5.890 -21.996 0.999 1.00 95.00 197 PRO A C 1
ATOM 1576 O O . PRO A 1 197 ? -5.640 -20.795 0.974 1.00 95.00 197 PRO A O 1
ATOM 1579 N N . ALA A 1 198 ? -6.455 -22.623 -0.040 1.00 95.38 198 ALA A N 1
ATOM 1580 C CA . ALA A 1 198 ? -6.799 -21.940 -1.287 1.00 95.38 198 ALA A CA 1
ATOM 1581 C C . ALA A 1 198 ? -7.936 -20.924 -1.091 1.00 95.38 198 ALA A C 1
ATOM 1583 O O . ALA A 1 198 ? -7.848 -19.793 -1.566 1.00 95.38 198 ALA A O 1
ATOM 1584 N N . LEU A 1 199 ? -8.976 -21.311 -0.347 1.00 95.62 199 LEU A N 1
ATOM 1585 C CA . LEU A 1 199 ? -10.105 -20.432 -0.055 1.00 95.62 199 LEU A CA 1
ATOM 1586 C C . LEU A 1 199 ? -9.698 -19.279 0.868 1.00 95.62 199 LEU A C 1
ATOM 1588 O O . LEU A 1 199 ? -10.112 -18.146 0.645 1.00 95.62 199 LEU A O 1
ATOM 1592 N N . LEU A 1 200 ? -8.849 -19.554 1.862 1.00 95.69 200 LEU A N 1
ATOM 1593 C CA . LEU A 1 200 ? -8.294 -18.537 2.751 1.00 95.69 200 LEU A CA 1
ATOM 1594 C C . LEU A 1 200 ? -7.481 -17.499 1.971 1.00 95.69 200 LEU A C 1
ATOM 1596 O O . LEU A 1 200 ? -7.637 -16.307 2.211 1.00 95.69 200 LEU A O 1
ATOM 1600 N N . ALA A 1 201 ? -6.646 -17.938 1.024 1.00 95.19 201 ALA A N 1
ATOM 1601 C CA . ALA A 1 201 ? -5.859 -17.035 0.189 1.00 95.19 201 ALA A CA 1
ATOM 1602 C C . ALA A 1 201 ? -6.749 -16.134 -0.683 1.00 95.19 201 ALA A C 1
ATOM 1604 O O . ALA A 1 201 ? -6.481 -14.941 -0.790 1.00 95.19 201 ALA A O 1
ATOM 1605 N N . GLN A 1 202 ? -7.824 -16.680 -1.262 1.00 95.56 202 GLN A N 1
ATOM 1606 C CA . GLN A 1 202 ? -8.790 -15.890 -2.030 1.00 95.56 202 GLN A CA 1
ATOM 1607 C C . GLN A 1 202 ? -9.535 -14.887 -1.138 1.00 95.56 202 GLN A C 1
ATOM 1609 O O . GLN A 1 202 ? -9.602 -13.707 -1.468 1.00 95.56 202 GLN A O 1
ATOM 1614 N N . TRP A 1 203 ? -10.049 -15.339 0.008 1.00 96.88 203 TRP A N 1
ATOM 1615 C CA . TRP A 1 203 ? -10.760 -14.494 0.972 1.00 96.88 203 TRP A CA 1
ATOM 1616 C C . TRP A 1 203 ? -9.879 -13.352 1.494 1.00 96.88 203 TRP A C 1
ATOM 1618 O O . TRP A 1 203 ? -10.311 -12.201 1.549 1.00 96.88 203 TRP A O 1
ATOM 1628 N N . LEU A 1 204 ? -8.619 -13.656 1.814 1.00 96.62 204 LEU A N 1
ATOM 1629 C CA . LEU A 1 204 ? -7.644 -12.666 2.260 1.00 96.62 204 LEU A CA 1
ATOM 1630 C C . LEU A 1 204 ? -7.243 -11.709 1.124 1.00 96.62 204 LEU A C 1
ATOM 1632 O O . LEU A 1 204 ? -7.037 -10.524 1.370 1.00 96.62 204 LEU A O 1
ATOM 1636 N N . GLY A 1 205 ? -7.176 -12.202 -0.116 1.00 96.56 205 GLY A N 1
ATOM 1637 C CA . GLY A 1 205 ? -6.924 -11.386 -1.303 1.00 96.56 205 GLY A CA 1
ATOM 1638 C C . GLY A 1 205 ? -8.003 -10.326 -1.537 1.00 96.56 205 GLY A C 1
ATOM 1639 O O . GLY A 1 205 ? -7.667 -9.163 -1.730 1.00 96.56 205 GLY A O 1
ATOM 1640 N N . GLU A 1 206 ? -9.284 -10.694 -1.441 1.00 97.12 206 GLU A N 1
ATOM 1641 C CA . GLU A 1 206 ? -10.409 -9.747 -1.557 1.00 97.12 206 GLU A CA 1
ATOM 1642 C C . GLU A 1 206 ? -10.359 -8.661 -0.471 1.00 97.12 206 GLU A C 1
ATOM 1644 O O . GLU A 1 206 ? -10.606 -7.483 -0.734 1.00 97.12 206 GLU A O 1
ATOM 1649 N N . TYR A 1 207 ? -9.993 -9.044 0.756 1.00 97.81 207 TYR A N 1
ATOM 1650 C CA . TYR A 1 207 ? -9.772 -8.097 1.847 1.00 97.81 207 TYR A CA 1
ATOM 1651 C C . TYR A 1 207 ? -8.623 -7.125 1.544 1.00 97.81 207 TYR A C 1
ATOM 1653 O O . TYR A 1 207 ? -8.798 -5.910 1.677 1.00 97.81 207 TYR A O 1
ATOM 1661 N N . PHE A 1 208 ? -7.461 -7.641 1.131 1.00 97.94 208 PHE A N 1
ATOM 1662 C CA . PHE A 1 208 ? -6.308 -6.797 0.828 1.00 97.94 208 PHE A CA 1
ATOM 1663 C C . PHE A 1 208 ? -6.575 -5.857 -0.338 1.00 97.94 208 PHE A C 1
ATOM 1665 O O . PHE A 1 208 ? -6.161 -4.704 -0.257 1.00 97.94 208 PHE A O 1
ATOM 1672 N N . GLU A 1 209 ? -7.287 -6.302 -1.370 1.00 97.38 209 GLU A N 1
ATOM 1673 C CA . GLU A 1 209 ? -7.651 -5.458 -2.508 1.00 97.38 209 GLU A CA 1
ATOM 1674 C C . GLU A 1 209 ? -8.475 -4.247 -2.048 1.00 97.38 209 GLU A C 1
ATOM 1676 O O . GLU A 1 209 ? -8.118 -3.106 -2.342 1.00 97.38 209 GLU A O 1
ATOM 1681 N N . VAL A 1 210 ? -9.519 -4.472 -1.239 1.00 98.12 210 VAL A N 1
ATOM 1682 C CA . VAL A 1 210 ? -10.367 -3.391 -0.709 1.00 98.12 210 VAL A CA 1
ATOM 1683 C C . VAL A 1 210 ? -9.564 -2.417 0.151 1.00 98.12 210 VAL A C 1
ATOM 1685 O O . VAL A 1 210 ? -9.629 -1.205 -0.057 1.00 98.12 210 VAL A O 1
ATOM 1688 N N . VAL A 1 211 ? -8.788 -2.923 1.113 1.00 98.19 211 VAL A N 1
ATOM 1689 C CA . VAL A 1 211 ? -8.009 -2.058 2.013 1.00 98.19 211 VAL A CA 1
ATOM 1690 C C . VAL A 1 211 ? -6.947 -1.275 1.242 1.00 98.19 211 VAL A C 1
ATOM 1692 O O . VAL A 1 211 ? -6.764 -0.085 1.498 1.00 98.19 211 VAL A O 1
ATOM 1695 N N . THR A 1 212 ? -6.289 -1.911 0.273 1.00 96.94 212 THR A N 1
ATOM 1696 C CA . THR A 1 212 ? -5.261 -1.281 -0.564 1.00 96.94 212 THR A CA 1
ATOM 1697 C C . THR A 1 212 ? -5.829 -0.136 -1.376 1.00 96.94 212 THR A C 1
ATOM 1699 O O . THR A 1 212 ? -5.318 0.980 -1.291 1.00 96.94 212 THR A O 1
ATOM 1702 N N . GLN A 1 213 ? -6.933 -0.382 -2.084 1.00 97.56 213 GLN A N 1
ATOM 1703 C CA . GLN A 1 213 ? -7.596 0.643 -2.884 1.00 97.56 213 GLN A CA 1
ATOM 1704 C C . GLN A 1 213 ? -8.007 1.839 -2.025 1.00 97.56 213 GLN A C 1
ATOM 1706 O O . GLN A 1 213 ? -7.767 2.980 -2.411 1.00 97.56 213 GLN A O 1
ATOM 1711 N N . VAL A 1 214 ? -8.572 1.607 -0.836 1.00 98.50 214 VAL A N 1
ATOM 1712 C CA . VAL A 1 214 ? -8.966 2.706 0.058 1.00 98.50 214 VAL A CA 1
ATOM 1713 C C . VAL A 1 214 ? -7.756 3.504 0.546 1.00 98.50 214 VAL A C 1
ATOM 1715 O O . VAL A 1 214 ? -7.809 4.736 0.564 1.00 98.50 214 VAL A O 1
ATOM 1718 N N . ILE A 1 215 ? -6.663 2.840 0.928 1.00 98.12 215 ILE A N 1
ATOM 1719 C CA . ILE A 1 215 ? -5.440 3.521 1.373 1.00 98.12 215 ILE A CA 1
ATOM 1720 C C . ILE A 1 215 ? -4.880 4.396 0.246 1.00 98.12 215 ILE A C 1
ATOM 1722 O O . ILE A 1 215 ? -4.609 5.574 0.479 1.00 98.12 215 ILE A O 1
ATOM 1726 N N . GLU A 1 216 ? -4.766 3.858 -0.968 1.00 95.06 216 GLU A N 1
ATOM 1727 C CA . GLU A 1 216 ? -4.239 4.585 -2.128 1.00 95.06 216 GLU A CA 1
ATOM 1728 C C . GLU A 1 216 ? -5.146 5.751 -2.553 1.00 95.06 216 GLU A C 1
ATOM 1730 O O . GLU A 1 216 ? -4.651 6.852 -2.808 1.00 95.06 216 GLU A O 1
ATOM 1735 N N . LEU A 1 217 ? -6.473 5.556 -2.558 1.00 97.31 217 LEU A N 1
ATOM 1736 C CA . LEU A 1 217 ? -7.456 6.611 -2.850 1.00 97.31 217 LEU A CA 1
ATOM 1737 C C . LEU A 1 217 ? -7.373 7.778 -1.862 1.00 97.31 217 LEU A C 1
ATOM 1739 O O . LEU A 1 217 ? -7.628 8.920 -2.235 1.00 97.31 217 LEU A O 1
ATOM 1743 N N . ASN A 1 218 ? -6.983 7.498 -0.619 1.00 97.56 218 ASN A N 1
ATOM 1744 C CA . ASN A 1 218 ? -6.749 8.505 0.411 1.00 97.56 218 ASN A CA 1
ATOM 1745 C C . ASN A 1 218 ? -5.269 8.913 0.497 1.00 97.56 218 ASN A C 1
ATOM 1747 O O . ASN A 1 218 ? -4.825 9.386 1.539 1.00 97.56 218 ASN A O 1
ATOM 1751 N N . HIS A 1 219 ? -4.488 8.742 -0.573 1.00 95.38 219 HIS A N 1
ATOM 1752 C CA . HIS A 1 219 ? -3.091 9.187 -0.675 1.00 95.38 219 HIS A CA 1
ATOM 1753 C C . HIS A 1 219 ? -2.124 8.553 0.342 1.00 95.38 219 HIS A C 1
ATOM 1755 O O . HIS A 1 219 ? -1.052 9.102 0.616 1.00 95.38 219 HIS A O 1
ATOM 1761 N N . GLY A 1 220 ? -2.489 7.409 0.913 1.00 95.94 220 GLY A N 1
ATOM 1762 C CA . GLY A 1 220 ? -1.621 6.633 1.787 1.00 95.94 220 GLY A CA 1
ATOM 1763 C C . GLY A 1 220 ? -0.636 5.789 0.991 1.00 95.94 220 GLY A C 1
ATOM 1764 O O . GLY A 1 220 ? -0.909 5.369 -0.131 1.00 95.94 220 GLY A O 1
ATOM 1765 N N . THR A 1 221 ? 0.520 5.516 1.588 1.00 94.44 221 THR A N 1
ATOM 1766 C CA . THR A 1 221 ? 1.494 4.561 1.050 1.00 94.44 221 THR A CA 1
ATOM 1767 C C . THR A 1 221 ? 1.491 3.312 1.916 1.00 94.44 221 THR A C 1
ATOM 1769 O O . THR A 1 221 ? 1.696 3.398 3.127 1.00 94.44 221 THR A O 1
ATOM 1772 N N . ILE A 1 222 ? 1.282 2.144 1.311 1.00 95.19 222 ILE A N 1
ATOM 1773 C CA . ILE A 1 222 ? 1.419 0.868 2.017 1.00 95.19 222 ILE A CA 1
ATOM 1774 C C . ILE A 1 222 ? 2.903 0.619 2.272 1.00 95.19 222 ILE A C 1
ATOM 1776 O O . ILE A 1 222 ? 3.704 0.591 1.341 1.00 95.19 222 ILE A O 1
ATOM 1780 N N . ASP A 1 223 ? 3.260 0.444 3.543 1.00 94.00 223 ASP A N 1
ATOM 1781 C CA . ASP A 1 223 ? 4.612 0.053 3.942 1.00 94.00 223 ASP A CA 1
ATOM 1782 C C . ASP A 1 223 ? 4.769 -1.461 3.763 1.00 94.00 223 ASP A C 1
ATOM 1784 O O . ASP A 1 223 ? 5.651 -1.932 3.044 1.00 94.00 223 ASP A O 1
ATOM 1788 N N . LYS A 1 224 ? 3.880 -2.244 4.391 1.00 93.56 224 LYS A N 1
ATOM 1789 C CA . LYS A 1 224 ? 3.931 -3.709 4.313 1.00 93.56 224 LYS A CA 1
ATOM 1790 C C . LYS A 1 224 ? 2.645 -4.404 4.747 1.00 93.56 224 LYS A C 1
ATOM 1792 O O . LYS A 1 224 ? 1.868 -3.882 5.546 1.00 93.56 224 LYS A O 1
ATOM 1797 N N . TYR A 1 225 ? 2.525 -5.648 4.290 1.00 94.19 225 TYR A N 1
ATOM 1798 C CA . TYR A 1 225 ? 1.610 -6.659 4.816 1.00 94.19 225 TYR A CA 1
ATOM 1799 C C . TYR A 1 225 ? 2.330 -7.547 5.838 1.00 94.19 225 TYR A C 1
ATOM 1801 O O . TYR A 1 225 ? 3.480 -7.941 5.622 1.00 94.19 225 TYR A O 1
ATOM 1809 N N . MET A 1 226 ? 1.669 -7.874 6.948 1.00 93.12 226 MET A N 1
ATOM 1810 C CA . MET A 1 226 ? 2.204 -8.721 8.022 1.00 93.12 226 MET A CA 1
ATOM 1811 C C . MET A 1 226 ? 1.144 -9.728 8.463 1.00 93.12 226 MET A C 1
ATOM 1813 O O . MET A 1 226 ? 0.346 -9.444 9.352 1.00 93.12 226 MET A O 1
ATOM 1817 N N . GLY A 1 227 ? 1.137 -10.912 7.847 1.00 91.38 227 GLY A N 1
ATOM 1818 C CA . GLY A 1 227 ? 0.052 -11.872 8.057 1.00 91.38 227 GLY A CA 1
ATOM 1819 C C . GLY A 1 227 ? -1.237 -11.332 7.447 1.00 91.38 227 GLY A C 1
ATOM 1820 O O . GLY A 1 227 ? -1.277 -11.112 6.242 1.00 91.38 227 GLY A O 1
ATOM 1821 N N . ASP A 1 228 ? -2.246 -11.101 8.277 1.00 94.69 228 ASP A N 1
ATOM 1822 C CA . ASP A 1 228 ? -3.533 -10.468 7.971 1.00 94.69 228 ASP A CA 1
ATOM 1823 C C . ASP A 1 228 ? -3.550 -8.945 8.197 1.00 94.69 228 ASP A C 1
ATOM 1825 O O . ASP A 1 228 ? -4.517 -8.265 7.841 1.00 94.69 228 ASP A O 1
ATOM 1829 N N . SER A 1 229 ? -2.457 -8.390 8.728 1.00 96.12 229 SER A N 1
ATOM 1830 C CA . SER A 1 229 ? -2.355 -6.967 9.025 1.00 96.12 229 SER A CA 1
ATOM 1831 C C . SER A 1 229 ? -1.789 -6.153 7.858 1.00 96.12 229 SER A C 1
ATOM 1833 O O . SER A 1 229 ? -0.850 -6.570 7.175 1.00 96.12 229 SER A O 1
ATOM 1835 N N . VAL A 1 230 ? -2.326 -4.947 7.673 1.00 98.06 230 VAL A N 1
ATOM 1836 C CA . VAL A 1 230 ? -1.839 -3.919 6.745 1.00 98.06 230 VAL A CA 1
ATOM 1837 C C . VAL A 1 230 ? -1.270 -2.754 7.545 1.00 98.06 230 VAL A C 1
ATOM 1839 O O . VAL A 1 230 ? -1.934 -2.232 8.444 1.00 98.06 230 VAL A O 1
ATOM 1842 N N . MET A 1 231 ? -0.063 -2.312 7.191 1.00 97.88 231 MET A N 1
ATOM 1843 C CA . MET A 1 231 ? 0.528 -1.077 7.700 1.00 97.88 231 MET A CA 1
ATOM 1844 C C . MET A 1 231 ? 0.706 -0.067 6.573 1.00 97.88 231 MET A C 1
ATOM 1846 O O . MET A 1 231 ? 1.323 -0.364 5.547 1.00 97.88 231 MET A O 1
ATOM 1850 N N . ALA A 1 232 ? 0.210 1.144 6.803 1.00 97.94 232 ALA A N 1
ATOM 1851 C CA . ALA A 1 232 ? 0.309 2.251 5.864 1.00 97.94 232 ALA A CA 1
ATOM 1852 C C . ALA A 1 232 ? 0.747 3.543 6.549 1.00 97.94 232 ALA A C 1
ATOM 1854 O O . ALA A 1 232 ? 0.583 3.720 7.761 1.00 97.94 232 ALA A O 1
ATOM 1855 N N . ILE A 1 233 ? 1.322 4.437 5.751 1.00 97.50 233 ILE A N 1
ATOM 1856 C CA . ILE A 1 233 ? 1.891 5.707 6.189 1.00 97.50 233 ILE A CA 1
ATOM 1857 C C . ILE A 1 233 ? 1.375 6.863 5.328 1.00 97.50 233 ILE A C 1
ATOM 1859 O O . ILE A 1 233 ? 1.192 6.725 4.118 1.00 97.50 233 ILE A O 1
ATOM 1863 N N . TRP A 1 234 ? 1.184 8.018 5.962 1.00 97.88 234 TRP A N 1
ATOM 1864 C CA . TRP A 1 234 ? 0.860 9.293 5.323 1.00 97.88 234 TRP A CA 1
ATOM 1865 C C . TRP A 1 234 ? 1.896 10.348 5.707 1.00 97.88 234 TRP A C 1
ATOM 1867 O O . TRP A 1 234 ? 2.400 10.355 6.834 1.00 97.88 234 TRP A O 1
ATOM 1877 N N . GLY A 1 235 ? 2.193 11.252 4.770 1.00 94.75 235 GLY A N 1
ATOM 1878 C CA . GLY A 1 235 ? 3.253 12.266 4.897 1.00 94.75 235 GLY A CA 1
ATOM 1879 C C . GLY A 1 235 ? 4.634 11.813 4.399 1.00 94.75 235 GLY A C 1
ATOM 1880 O O . GLY A 1 235 ? 5.604 12.571 4.486 1.00 94.75 235 GLY A O 1
ATOM 1881 N N . ALA A 1 236 ? 4.725 10.586 3.880 1.00 91.94 236 ALA A N 1
ATOM 1882 C CA . ALA A 1 236 ? 5.894 10.039 3.206 1.00 91.94 236 ALA A CA 1
ATOM 1883 C C . ALA A 1 236 ? 5.457 9.023 2.129 1.00 91.94 236 ALA A C 1
ATOM 1885 O O . ALA A 1 236 ? 4.430 8.371 2.317 1.00 91.94 236 ALA A O 1
ATOM 1886 N N . PRO A 1 237 ? 6.211 8.856 1.022 1.00 86.88 237 PRO A N 1
ATOM 1887 C CA . PRO A 1 237 ? 7.471 9.539 0.690 1.00 86.88 237 PRO A CA 1
ATOM 1888 C C . PRO A 1 237 ? 7.300 11.013 0.296 1.00 86.88 237 PRO A C 1
ATOM 1890 O O . PRO A 1 237 ? 8.234 11.808 0.434 1.00 86.88 237 PRO A O 1
ATOM 1893 N N . GLU A 1 238 ? 6.104 11.390 -0.143 1.00 87.38 238 GLU A N 1
ATOM 1894 C CA . GLU A 1 238 ? 5.729 12.773 -0.427 1.00 87.38 238 GLU A CA 1
ATOM 1895 C C . GLU A 1 238 ? 5.218 13.464 0.838 1.00 87.38 238 GLU A C 1
ATOM 1897 O O . GLU A 1 238 ? 4.510 12.861 1.642 1.00 87.38 238 GLU A O 1
ATOM 1902 N N . SER A 1 239 ? 5.577 14.738 1.017 1.00 90.38 239 SER A N 1
ATOM 1903 C CA . SER A 1 239 ? 5.096 15.528 2.152 1.00 90.38 239 SER A CA 1
ATOM 1904 C C . SER A 1 239 ? 3.604 15.817 1.998 1.00 90.38 239 SER A C 1
ATOM 1906 O O . SER A 1 239 ? 3.169 16.274 0.943 1.00 90.38 239 SER A O 1
ATOM 1908 N N . GLN A 1 240 ? 2.827 15.584 3.053 1.00 94.19 240 GLN A N 1
ATOM 1909 C CA . GLN A 1 240 ? 1.381 15.805 3.061 1.00 94.19 240 GLN A CA 1
ATOM 1910 C C . GLN A 1 240 ? 0.997 16.570 4.331 1.00 94.19 240 GLN A C 1
ATOM 1912 O O . GLN A 1 240 ? 0.984 15.967 5.399 1.00 94.19 240 GLN A O 1
ATOM 1917 N N . PRO A 1 241 ? 0.662 17.870 4.264 1.00 93.75 241 PRO A N 1
ATOM 1918 C CA . PRO A 1 241 ? 0.270 18.640 5.450 1.00 93.75 241 PRO A CA 1
ATOM 1919 C C . PRO A 1 241 ? -0.960 18.070 6.174 1.00 93.75 241 PRO A C 1
ATOM 1921 O O . PRO A 1 241 ? -1.018 18.086 7.398 1.00 93.75 241 PRO A O 1
ATOM 1924 N N . ASN A 1 242 ? -1.903 17.495 5.421 1.00 95.62 242 ASN A N 1
ATOM 1925 C CA . ASN A 1 242 ? -3.160 16.940 5.934 1.00 95.62 242 ASN A CA 1
ATOM 1926 C C . ASN A 1 242 ? -3.084 15.420 6.171 1.00 95.62 242 ASN A C 1
ATOM 1928 O O . ASN A 1 242 ? -4.103 14.729 6.125 1.00 95.62 242 ASN A O 1
ATOM 1932 N N . HIS A 1 243 ? -1.880 14.883 6.411 1.00 97.75 243 HIS A N 1
ATOM 1933 C CA . HIS A 1 243 ? -1.632 13.443 6.534 1.00 97.75 243 HIS A CA 1
ATOM 1934 C C . HIS A 1 243 ? -2.568 12.742 7.545 1.00 97.75 243 HIS A C 1
ATOM 1936 O O . HIS A 1 243 ? -3.013 11.623 7.302 1.00 97.75 243 HIS A O 1
ATOM 1942 N N . ALA A 1 244 ? -2.924 13.410 8.649 1.00 98.06 244 ALA A N 1
ATOM 1943 C CA . ALA A 1 244 ? -3.819 12.861 9.668 1.00 98.06 244 ALA A CA 1
ATOM 1944 C C . ALA A 1 244 ? -5.295 12.801 9.219 1.00 98.06 244 ALA A C 1
ATOM 1946 O O . ALA A 1 244 ? -5.962 11.798 9.476 1.00 98.06 244 ALA A O 1
ATOM 1947 N N . ASN A 1 245 ? -5.795 13.826 8.510 1.00 97.81 245 ASN A N 1
ATOM 1948 C CA . ASN A 1 245 ? -7.159 13.830 7.954 1.00 97.81 245 ASN A CA 1
ATOM 1949 C C . ASN A 1 245 ? -7.330 12.716 6.917 1.00 97.81 245 ASN A C 1
ATOM 1951 O O . ASN A 1 245 ? -8.308 11.972 6.970 1.00 97.81 245 ASN A O 1
ATOM 1955 N N . HIS A 1 246 ? -6.353 12.557 6.019 1.00 98.00 246 HIS A N 1
ATOM 1956 C CA . HIS A 1 246 ? -6.360 11.495 5.013 1.00 98.00 246 HIS A CA 1
ATOM 1957 C C . HIS A 1 246 ? -6.348 10.095 5.640 1.00 98.00 246 HIS A C 1
ATOM 1959 O O . HIS A 1 246 ? -7.124 9.232 5.234 1.00 98.00 246 HIS A O 1
ATOM 1965 N N . ALA A 1 247 ? -5.529 9.873 6.672 1.00 98.44 247 ALA A N 1
ATOM 1966 C CA . ALA A 1 247 ? -5.487 8.591 7.370 1.00 98.44 247 ALA A CA 1
ATOM 1967 C C . ALA A 1 247 ? -6.816 8.253 8.069 1.00 98.44 247 ALA A C 1
ATOM 1969 O O . ALA A 1 247 ? -7.266 7.108 8.012 1.00 98.44 247 ALA A O 1
ATOM 1970 N N . LEU A 1 248 ? -7.474 9.232 8.708 1.00 98.19 248 LEU A N 1
ATOM 1971 C CA . LEU A 1 248 ? -8.795 9.006 9.306 1.00 98.19 248 LEU A CA 1
ATOM 1972 C C . LEU A 1 248 ? -9.894 8.840 8.252 1.00 98.19 248 LEU A C 1
ATOM 1974 O O . LEU A 1 248 ? -10.778 8.008 8.453 1.00 98.19 248 LEU A O 1
ATOM 1978 N N . SER A 1 249 ? -9.824 9.548 7.124 1.00 98.12 249 SER A N 1
ATOM 1979 C CA . SER A 1 249 ? -10.716 9.320 5.980 1.00 98.12 249 SER A CA 1
ATOM 1980 C C . SER A 1 249 ? -10.597 7.884 5.468 1.00 98.12 249 SER A C 1
ATOM 1982 O O . SER A 1 249 ? -11.600 7.174 5.382 1.00 98.12 249 SER A O 1
ATOM 1984 N N . ALA A 1 250 ? -9.365 7.401 5.272 1.00 98.50 250 ALA A N 1
ATOM 1985 C CA . ALA A 1 250 ? -9.100 6.016 4.898 1.00 98.50 250 ALA A CA 1
ATOM 1986 C C . ALA A 1 250 ? -9.666 5.032 5.931 1.00 98.50 250 ALA A C 1
ATOM 1988 O O . ALA A 1 250 ? -10.350 4.084 5.563 1.00 98.50 250 ALA A O 1
ATOM 1989 N N . ALA A 1 251 ? -9.443 5.269 7.228 1.00 98.25 251 ALA A N 1
ATOM 1990 C CA . ALA A 1 251 ? -9.953 4.402 8.291 1.00 98.25 251 ALA A CA 1
ATOM 1991 C C . ALA A 1 251 ? -11.487 4.258 8.254 1.00 98.25 251 ALA A C 1
ATOM 1993 O O . ALA A 1 251 ? -12.002 3.144 8.365 1.00 98.25 251 ALA A O 1
ATOM 1994 N N . HIS A 1 252 ? -12.221 5.359 8.060 1.00 97.56 252 HIS A N 1
ATOM 1995 C CA . HIS A 1 252 ? -13.682 5.325 7.936 1.00 97.56 252 HIS A CA 1
ATOM 1996 C C . HIS A 1 252 ? -14.132 4.657 6.636 1.00 97.56 252 HIS A C 1
ATOM 1998 O O . HIS A 1 252 ? -15.052 3.838 6.657 1.00 97.56 252 HIS A O 1
ATOM 2004 N N . GLN A 1 253 ? -13.466 4.959 5.521 1.00 98.19 253 GLN A N 1
ATOM 2005 C CA . GLN A 1 253 ? -13.809 4.377 4.230 1.00 98.19 253 GLN A CA 1
ATOM 2006 C C . GLN A 1 253 ? -13.525 2.865 4.184 1.00 98.19 253 GLN A C 1
ATOM 2008 O O . GLN A 1 253 ? -14.305 2.120 3.594 1.00 98.19 253 GLN A O 1
ATOM 2013 N N . ILE A 1 254 ? -12.493 2.375 4.884 1.00 98.38 254 ILE A N 1
ATOM 2014 C CA . ILE A 1 254 ? -12.262 0.932 5.061 1.00 98.38 254 ILE A CA 1
ATOM 2015 C C . ILE A 1 254 ? -13.489 0.296 5.728 1.00 98.38 254 ILE A C 1
ATOM 2017 O O . ILE A 1 254 ? -13.958 -0.743 5.271 1.00 98.38 254 ILE A O 1
ATOM 2021 N N . MET A 1 255 ? -14.064 0.920 6.766 1.00 97.44 255 MET A N 1
ATOM 2022 C CA . MET A 1 255 ? -15.262 0.376 7.424 1.00 97.44 255 MET A CA 1
ATOM 2023 C C . MET A 1 255 ? -16.453 0.289 6.468 1.00 97.44 255 MET A C 1
ATOM 2025 O O . MET A 1 255 ? -17.155 -0.725 6.456 1.00 97.44 255 MET A O 1
ATOM 2029 N N . SER A 1 256 ? -16.688 1.334 5.666 1.00 97.31 256 SER A N 1
ATOM 2030 C CA . SER A 1 256 ? -17.799 1.332 4.713 1.00 97.31 256 SER A CA 1
ATOM 2031 C C . SER A 1 256 ? -17.595 0.303 3.606 1.00 97.31 256 SER A C 1
ATOM 2033 O O . SER A 1 256 ? -18.508 -0.478 3.349 1.00 97.31 256 SER A O 1
ATOM 2035 N N . GLU A 1 257 ? -16.409 0.240 2.996 1.00 98.25 257 GLU A N 1
ATOM 2036 C CA . GLU A 1 257 ? -16.117 -0.690 1.896 1.00 98.25 257 GLU A CA 1
ATOM 2037 C C . GLU A 1 257 ? -16.139 -2.152 2.353 1.00 98.25 257 GLU A C 1
ATOM 2039 O O . GLU A 1 257 ? -16.710 -3.014 1.677 1.00 98.25 257 GLU A O 1
ATOM 2044 N N . LEU A 1 258 ? -15.645 -2.441 3.561 1.00 97.94 258 LEU A N 1
ATOM 2045 C CA . LEU A 1 258 ? -15.760 -3.780 4.138 1.00 97.94 258 LEU A CA 1
ATOM 2046 C C . LEU A 1 258 ? -17.217 -4.178 4.404 1.00 97.94 258 LEU A C 1
ATOM 2048 O O . LEU A 1 258 ? -17.546 -5.355 4.287 1.00 97.94 258 LEU A O 1
ATOM 2052 N N . ALA A 1 259 ? -18.126 -3.240 4.682 1.00 97.56 259 ALA A N 1
ATOM 2053 C CA . ALA A 1 259 ? -19.553 -3.557 4.781 1.00 97.56 259 ALA A CA 1
ATOM 2054 C C . ALA A 1 259 ? -20.166 -3.967 3.423 1.00 97.56 259 ALA A C 1
ATOM 2056 O O . ALA A 1 259 ? -21.102 -4.773 3.377 1.00 97.56 259 ALA A O 1
ATOM 2057 N N . PHE A 1 260 ? -19.655 -3.448 2.300 1.00 97.69 260 PHE A N 1
ATOM 2058 C CA . PHE A 1 260 ? -20.029 -3.934 0.965 1.00 97.69 260 PHE A CA 1
ATOM 2059 C C . PHE A 1 260 ? -19.402 -5.300 0.670 1.00 97.69 260 PHE A C 1
ATOM 2061 O O . PHE A 1 260 ? -20.110 -6.190 0.191 1.00 97.69 260 PHE A O 1
ATOM 2068 N N . LEU A 1 261 ? -18.119 -5.492 0.993 1.00 97.88 261 LEU A N 1
ATOM 2069 C CA . LEU A 1 261 ? -17.440 -6.781 0.836 1.00 97.88 261 LEU A CA 1
ATOM 2070 C C . LEU A 1 261 ? -18.134 -7.880 1.651 1.00 97.88 261 LEU A C 1
ATOM 2072 O O . LEU A 1 261 ? -18.433 -8.942 1.115 1.00 97.88 261 LEU A O 1
ATOM 2076 N N . ASN A 1 262 ? -18.481 -7.606 2.907 1.00 98.06 262 ASN A N 1
ATOM 2077 C CA . ASN A 1 262 ? -19.131 -8.570 3.793 1.00 98.06 262 ASN A CA 1
ATOM 2078 C C . ASN A 1 262 ? -20.469 -9.063 3.248 1.00 98.06 262 ASN A C 1
ATOM 2080 O O . ASN A 1 262 ? -20.724 -10.260 3.292 1.00 98.06 262 ASN A O 1
ATOM 2084 N N . ARG A 1 263 ? -21.275 -8.190 2.633 1.00 97.62 263 ARG A N 1
ATOM 2085 C CA . ARG A 1 263 ? -22.513 -8.616 1.957 1.00 97.62 263 ARG A CA 1
ATOM 2086 C C . ARG A 1 263 ? -22.249 -9.585 0.803 1.00 97.62 263 ARG A C 1
ATOM 2088 O O . ARG A 1 263 ? -23.026 -10.513 0.598 1.00 97.62 263 ARG A O 1
ATOM 2095 N N . LYS A 1 264 ? -21.159 -9.387 0.051 1.00 97.06 264 LYS A N 1
ATOM 2096 C CA . LYS A 1 264 ? -20.755 -10.310 -1.023 1.00 97.06 264 LYS A CA 1
ATOM 2097 C C . LYS A 1 264 ? -20.272 -11.642 -0.454 1.00 97.06 264 LYS A C 1
ATOM 2099 O O . LYS A 1 264 ? -20.681 -12.681 -0.956 1.00 97.06 264 LYS A O 1
ATOM 2104 N N . LEU A 1 265 ? -19.441 -11.605 0.590 1.00 96.56 265 LEU A N 1
ATOM 2105 C CA . LEU A 1 265 ? -18.914 -12.796 1.261 1.00 96.56 265 LEU A CA 1
ATOM 2106 C C . LEU A 1 265 ? -20.038 -13.642 1.868 1.00 96.56 265 LEU A C 1
ATOM 2108 O O . LEU A 1 265 ? -20.081 -14.851 1.648 1.00 96.56 265 LEU A O 1
ATOM 2112 N N . GLU A 1 266 ? -20.992 -13.006 2.546 1.00 95.94 266 GLU A N 1
ATOM 2113 C CA . GLU A 1 266 ? -22.164 -13.675 3.118 1.00 95.94 266 GLU A CA 1
ATOM 2114 C C . GLU A 1 266 ? -23.020 -14.354 2.039 1.00 95.94 266 GLU A C 1
ATOM 2116 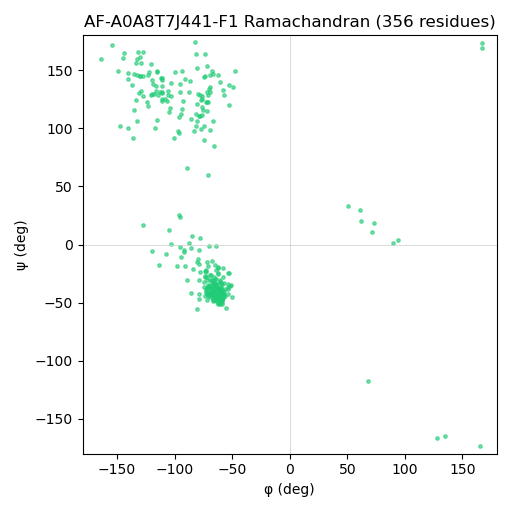O O . GLU A 1 266 ? -23.455 -15.490 2.228 1.00 95.94 266 GLU A O 1
ATOM 2121 N N . ALA A 1 267 ? -23.203 -13.715 0.876 1.00 96.19 267 ALA A N 1
ATOM 2122 C CA . ALA A 1 267 ? -23.967 -14.285 -0.237 1.00 96.19 267 ALA A CA 1
ATOM 2123 C C . ALA A 1 267 ? -23.357 -15.580 -0.806 1.00 96.19 267 ALA A C 1
ATOM 2125 O O . ALA A 1 267 ? -24.079 -16.398 -1.374 1.00 96.19 267 ALA A O 1
ATOM 2126 N N . ILE A 1 268 ? -22.047 -15.783 -0.637 1.00 95.06 268 ILE A N 1
ATOM 2127 C CA . ILE A 1 268 ? -21.331 -17.002 -1.045 1.00 95.06 268 ILE A CA 1
ATOM 2128 C C . ILE A 1 268 ? -20.974 -17.911 0.144 1.00 95.06 268 ILE A C 1
ATOM 2130 O O . ILE A 1 268 ? -20.190 -18.846 -0.008 1.00 95.06 268 ILE A O 1
ATOM 2134 N N . GLY A 1 269 ? -21.552 -17.659 1.326 1.00 94.50 269 GLY A N 1
ATOM 2135 C CA . GLY A 1 269 ? -21.374 -18.490 2.520 1.00 94.50 269 GLY A CA 1
ATOM 2136 C C . GLY A 1 269 ? -20.007 -18.361 3.201 1.00 94.50 269 GLY A C 1
ATOM 2137 O O . GLY A 1 269 ? -19.629 -19.243 3.973 1.00 94.50 269 GLY A O 1
ATOM 2138 N N . LEU A 1 270 ? -19.258 -17.289 2.930 1.00 95.25 270 LEU A N 1
ATOM 2139 C CA . LEU A 1 270 ? -17.982 -16.994 3.582 1.00 95.25 270 LEU A CA 1
ATOM 2140 C C . LEU A 1 270 ? -18.174 -16.074 4.797 1.00 95.25 270 LEU A C 1
ATOM 2142 O O . LEU A 1 270 ? -19.089 -15.248 4.811 1.00 95.25 270 LEU A O 1
ATOM 2146 N N . PRO A 1 271 ? -17.324 -16.192 5.835 1.00 95.06 271 PRO A N 1
ATOM 2147 C CA . PRO A 1 271 ? -17.430 -15.354 7.017 1.00 95.06 271 PRO A CA 1
ATOM 2148 C C . PRO A 1 271 ? -17.119 -13.887 6.691 1.00 95.06 271 PRO A C 1
ATOM 2150 O O . PRO A 1 271 ? -16.240 -13.609 5.865 1.00 95.06 271 PRO A O 1
ATOM 2153 N N . PRO A 1 272 ? -17.787 -12.944 7.377 1.00 96.44 272 PRO A N 1
ATOM 2154 C CA . PRO A 1 272 ? -17.516 -11.528 7.218 1.00 96.44 272 PRO A CA 1
ATOM 2155 C C . PRO A 1 272 ? -16.144 -11.167 7.795 1.00 96.44 272 PRO A C 1
ATOM 2157 O O . PRO A 1 272 ? -15.708 -11.692 8.823 1.00 96.44 272 PRO A O 1
ATOM 2160 N N . VAL A 1 273 ? -15.495 -10.204 7.158 1.00 96.88 273 VAL A N 1
ATOM 2161 C CA . VAL A 1 273 ? -14.276 -9.552 7.618 1.00 96.88 273 VAL A CA 1
ATOM 2162 C C . VAL A 1 273 ? -14.644 -8.481 8.644 1.00 96.88 273 VAL A C 1
ATOM 2164 O O . VAL A 1 273 ? -15.375 -7.530 8.355 1.00 96.88 273 VAL A O 1
ATOM 2167 N N . LYS A 1 274 ? -14.109 -8.610 9.856 1.00 96.19 274 LYS A N 1
ATOM 2168 C CA . LYS A 1 274 ? -14.136 -7.562 10.883 1.00 96.19 274 LYS A CA 1
ATOM 2169 C C . LYS A 1 274 ? -12.709 -7.140 11.161 1.00 96.19 274 LYS A C 1
ATOM 2171 O O . LYS A 1 274 ? -11.855 -8.009 11.295 1.00 96.19 274 LYS A O 1
ATOM 2176 N N . VAL A 1 275 ? -12.464 -5.841 11.275 1.00 97.69 275 VAL A N 1
ATOM 2177 C CA . VAL A 1 275 ? -11.115 -5.315 11.492 1.00 97.69 275 VAL A CA 1
ATOM 2178 C C . VAL A 1 275 ? -11.045 -4.345 12.658 1.00 97.69 275 VAL A C 1
ATOM 2180 O O . VAL A 1 275 ? -12.036 -3.710 13.027 1.00 97.69 275 VAL A O 1
ATOM 2183 N N . GLY A 1 276 ? -9.844 -4.233 13.211 1.00 97.94 276 GLY A N 1
ATOM 2184 C CA . GLY A 1 276 ? -9.423 -3.137 14.065 1.00 97.94 276 GLY A CA 1
ATOM 2185 C C . GLY A 1 276 ? -8.527 -2.197 13.278 1.00 97.94 276 GLY A C 1
ATOM 2186 O O . GLY A 1 276 ? -7.675 -2.654 12.521 1.00 97.94 276 GLY A O 1
ATOM 2187 N N . VAL A 1 277 ? -8.707 -0.894 13.469 1.00 98.56 277 VAL A N 1
ATOM 2188 C CA . VAL A 1 277 ? -7.868 0.149 12.886 1.00 98.56 277 VAL A CA 1
ATOM 2189 C C . VAL A 1 277 ? -7.285 1.018 13.994 1.00 98.56 277 VAL A C 1
ATOM 2191 O O . VAL A 1 277 ? -8.007 1.658 14.7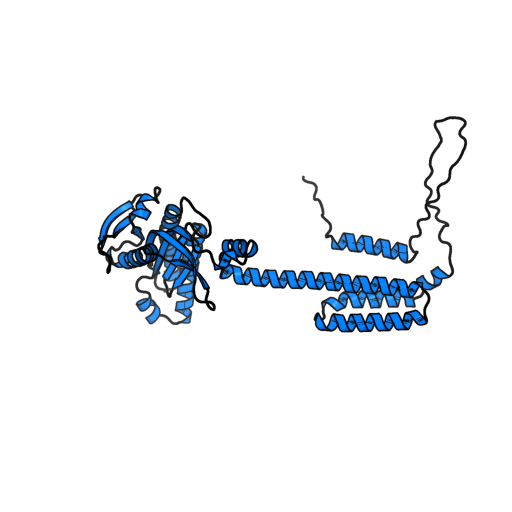61 1.00 98.56 277 VAL A O 1
ATOM 2194 N N . GLY A 1 278 ? -5.958 1.038 14.076 1.00 98.19 278 GLY A N 1
ATOM 2195 C CA . GLY A 1 278 ? -5.194 1.891 14.979 1.00 98.19 278 GLY A CA 1
ATOM 2196 C C . GLY A 1 278 ? -4.434 2.955 14.208 1.00 98.19 278 GLY A C 1
ATOM 2197 O O . GLY A 1 278 ? -3.626 2.618 13.344 1.00 98.19 278 GLY A O 1
ATOM 2198 N N . VAL A 1 279 ? -4.653 4.228 14.537 1.00 98.56 279 VAL A N 1
ATOM 2199 C CA . VAL A 1 279 ? -3.997 5.358 13.865 1.00 98.56 279 VAL A CA 1
ATOM 2200 C C . VAL A 1 279 ? -3.178 6.169 14.864 1.00 98.56 279 VAL A C 1
ATOM 2202 O O . VAL A 1 279 ? -3.671 6.564 15.919 1.00 98.56 279 VAL A O 1
ATOM 2205 N N . ALA A 1 280 ? -1.913 6.443 14.562 1.00 98.19 280 ALA A N 1
ATOM 2206 C CA . ALA A 1 280 ? -1.103 7.318 15.400 1.00 98.19 280 ALA A CA 1
ATOM 2207 C C . ALA A 1 280 ? -0.284 8.293 14.569 1.00 98.19 280 ALA A C 1
ATOM 2209 O O . ALA A 1 280 ? 0.337 7.921 13.576 1.00 98.19 280 ALA A O 1
ATOM 2210 N N . SER A 1 281 ? -0.249 9.538 15.031 1.00 98.19 281 SER A N 1
ATOM 2211 C CA . SER A 1 281 ? 0.542 10.608 14.440 1.00 98.19 281 SER A CA 1
ATOM 2212 C C . SER A 1 281 ? 1.664 11.003 15.387 1.00 98.19 281 SER A C 1
ATOM 2214 O O . SER A 1 281 ? 1.478 11.001 16.608 1.00 98.19 281 SER A O 1
ATOM 2216 N N . GLY A 1 282 ? 2.830 11.328 14.840 1.00 96.62 282 GLY A N 1
ATOM 2217 C CA . GLY A 1 282 ? 4.008 11.680 15.627 1.00 96.62 282 GLY A CA 1
ATOM 2218 C C . GLY A 1 282 ? 5.288 11.700 14.801 1.00 96.62 282 GLY A C 1
ATOM 2219 O O . GLY A 1 282 ? 5.302 11.304 13.637 1.00 96.62 282 GLY A O 1
ATOM 2220 N N . VAL A 1 283 ? 6.373 12.151 15.430 1.00 96.19 283 VAL A N 1
ATOM 2221 C CA . VAL A 1 283 ? 7.699 12.166 14.810 1.00 96.19 283 VAL A CA 1
ATOM 2222 C C . VAL A 1 283 ? 8.284 10.751 14.790 1.00 96.19 283 VAL A C 1
ATOM 2224 O O . VAL A 1 283 ? 8.374 10.087 15.828 1.00 96.19 283 VAL A O 1
ATOM 2227 N N . CYS A 1 284 ? 8.719 10.304 13.616 1.00 95.31 284 CYS A N 1
ATOM 2228 C CA . CYS A 1 284 ? 9.466 9.064 13.401 1.00 95.31 284 CYS A CA 1
ATOM 2229 C C . CYS A 1 284 ? 10.517 9.239 12.305 1.00 95.31 284 CYS A C 1
ATOM 2231 O O . CYS A 1 284 ? 10.444 10.180 11.519 1.00 95.31 284 CYS A O 1
ATOM 2233 N N . ASN A 1 285 ? 11.467 8.309 12.227 1.00 94.69 285 ASN A N 1
ATOM 2234 C CA . ASN A 1 285 ? 12.411 8.267 11.117 1.00 94.69 285 ASN A CA 1
ATOM 2235 C C . ASN A 1 285 ? 11.822 7.444 9.974 1.00 94.69 285 ASN A C 1
ATOM 2237 O O . ASN A 1 285 ? 11.372 6.318 10.195 1.00 94.69 285 ASN A O 1
ATOM 2241 N N . VAL A 1 286 ? 11.862 7.987 8.762 1.00 93.19 286 VAL A N 1
ATOM 2242 C CA . VAL A 1 286 ? 11.450 7.304 7.532 1.00 93.19 286 VAL A CA 1
ATOM 2243 C C . VAL A 1 286 ? 12.624 7.219 6.569 1.00 93.19 286 VAL A C 1
ATOM 2245 O O . VAL A 1 286 ? 13.412 8.157 6.482 1.00 93.19 286 VAL A O 1
ATOM 2248 N N . GLY A 1 287 ? 12.761 6.106 5.854 1.00 90.38 287 GLY A N 1
ATOM 2249 C CA . GLY A 1 287 ? 13.824 5.935 4.867 1.00 90.38 287 GLY A CA 1
ATOM 2250 C C . GLY A 1 287 ? 14.012 4.488 4.439 1.00 90.38 287 GLY A C 1
ATOM 2251 O O . GLY A 1 287 ? 13.242 3.603 4.818 1.00 90.38 287 GLY A O 1
ATOM 2252 N N . ILE A 1 288 ? 15.056 4.243 3.648 1.00 87.25 288 ILE A N 1
ATOM 2253 C CA . ILE A 1 288 ? 15.462 2.885 3.276 1.00 87.25 288 ILE A CA 1
ATOM 2254 C C . ILE A 1 288 ? 16.187 2.245 4.461 1.00 87.25 288 ILE A C 1
ATOM 2256 O O . ILE A 1 288 ? 17.238 2.716 4.886 1.00 87.25 288 ILE A O 1
ATOM 2260 N N . MET A 1 289 ? 15.636 1.154 4.990 1.00 87.25 289 MET A N 1
ATOM 2261 C CA . MET A 1 289 ? 16.190 0.442 6.144 1.00 87.25 289 MET A CA 1
ATOM 2262 C C . MET A 1 289 ? 16.239 -1.067 5.892 1.00 87.25 289 MET A C 1
ATOM 2264 O O . MET A 1 289 ? 15.523 -1.595 5.041 1.00 87.25 289 MET A O 1
ATOM 2268 N N . GLY A 1 290 ? 17.083 -1.771 6.646 1.00 83.62 290 GLY A N 1
ATOM 2269 C CA . GLY A 1 290 ? 17.254 -3.221 6.557 1.00 83.62 290 GLY A CA 1
ATOM 2270 C C . GLY A 1 290 ? 18.715 -3.634 6.385 1.00 83.62 290 GLY A C 1
ATOM 2271 O O . GLY A 1 290 ? 19.629 -2.841 6.606 1.00 83.62 290 GLY A O 1
ATOM 2272 N N . SER A 1 291 ? 18.940 -4.895 6.021 1.00 83.00 291 SER A N 1
ATOM 2273 C CA . SER A 1 291 ? 20.285 -5.404 5.741 1.00 83.00 291 SER A CA 1
ATOM 2274 C C . SER A 1 291 ? 20.720 -5.050 4.317 1.00 83.00 291 SER A C 1
ATOM 2276 O O . SER A 1 291 ? 19.942 -4.528 3.520 1.00 83.00 291 SER A O 1
ATOM 2278 N N . HIS A 1 292 ? 21.972 -5.348 3.966 1.00 74.31 292 HIS A N 1
ATOM 2279 C CA . HIS A 1 292 ? 22.451 -5.183 2.592 1.00 74.31 292 HIS A CA 1
ATOM 2280 C C . HIS A 1 292 ? 21.606 -5.985 1.583 1.00 74.31 292 HIS A C 1
ATOM 2282 O O . HIS A 1 292 ? 21.243 -5.465 0.534 1.00 74.31 292 HIS A O 1
ATOM 2288 N N . GLU A 1 293 ? 21.221 -7.206 1.960 1.00 77.25 293 GLU A N 1
ATOM 2289 C CA . GLU A 1 293 ? 20.479 -8.144 1.110 1.00 77.25 293 GLU A CA 1
ATOM 2290 C C . GLU A 1 293 ? 18.961 -7.911 1.109 1.00 77.25 293 GLU A C 1
ATOM 2292 O O . GLU A 1 293 ? 18.257 -8.374 0.214 1.00 77.25 293 GLU A O 1
ATOM 2297 N N . ARG A 1 294 ? 18.423 -7.233 2.132 1.00 80.62 294 ARG A N 1
ATOM 2298 C CA . ARG A 1 294 ? 16.983 -6.971 2.273 1.00 80.62 294 ARG A CA 1
ATOM 2299 C C . ARG A 1 294 ? 16.750 -5.564 2.793 1.00 80.62 294 ARG A C 1
ATOM 2301 O O . ARG A 1 294 ? 16.834 -5.326 3.998 1.00 80.62 294 ARG A O 1
ATOM 2308 N N . ARG A 1 295 ? 16.422 -4.661 1.872 1.00 83.44 295 ARG A N 1
ATOM 2309 C CA . ARG A 1 295 ? 16.074 -3.265 2.149 1.00 83.44 295 ARG A CA 1
ATOM 2310 C C . ARG A 1 295 ? 14.597 -3.015 1.872 1.00 83.44 295 ARG A C 1
ATOM 2312 O O . ARG A 1 295 ? 14.048 -3.544 0.907 1.00 83.44 295 ARG A O 1
ATOM 2319 N N . SER A 1 296 ? 13.974 -2.180 2.689 1.00 85.50 296 SER A N 1
ATOM 2320 C CA . SER A 1 296 ? 12.604 -1.706 2.491 1.00 85.50 296 SER A CA 1
ATOM 2321 C C . SER A 1 296 ? 12.521 -0.235 2.870 1.00 85.50 296 SER A C 1
ATOM 2323 O O . SER A 1 296 ? 13.163 0.199 3.827 1.00 85.50 296 SER A O 1
ATOM 2325 N N . TYR A 1 297 ? 11.738 0.534 2.119 1.00 88.00 297 TYR A N 1
ATOM 2326 C CA . TYR A 1 297 ? 11.362 1.876 2.544 1.00 88.00 297 TYR A CA 1
ATOM 2327 C C . TYR A 1 297 ? 10.313 1.756 3.640 1.00 88.00 297 TYR A C 1
ATOM 2329 O O . TYR A 1 297 ? 9.251 1.199 3.390 1.00 88.00 297 TYR A O 1
ATOM 2337 N N . THR A 1 298 ? 10.625 2.204 4.850 1.00 92.31 298 THR A N 1
ATOM 2338 C CA . THR A 1 298 ? 9.772 1.968 6.021 1.00 92.31 298 THR A CA 1
ATOM 2339 C C . THR A 1 298 ? 9.982 3.052 7.073 1.00 92.31 298 THR A C 1
ATOM 2341 O O . THR A 1 298 ? 10.879 3.896 6.962 1.00 92.31 298 THR A O 1
ATOM 2344 N N . VAL A 1 299 ? 9.140 3.031 8.103 1.00 94.25 299 VAL A N 1
ATOM 2345 C CA . VAL A 1 299 ? 9.194 3.951 9.240 1.00 94.25 299 VAL A CA 1
ATOM 2346 C C . VAL A 1 299 ? 9.615 3.223 10.511 1.00 94.25 299 VAL A C 1
ATOM 2348 O O . VAL A 1 299 ? 9.185 2.102 10.786 1.00 94.25 299 VAL A O 1
ATOM 2351 N N . VAL A 1 300 ? 10.429 3.883 11.331 1.00 93.06 300 VAL A N 1
ATOM 2352 C CA . VAL A 1 300 ? 10.809 3.405 12.662 1.00 93.06 300 VAL A CA 1
ATOM 2353 C C . VAL A 1 300 ? 10.624 4.529 13.666 1.00 93.06 300 VAL A C 1
ATOM 2355 O O . VAL A 1 300 ? 11.087 5.656 13.491 1.00 93.06 300 VAL A O 1
ATOM 2358 N N . GLY A 1 301 ? 9.936 4.213 14.755 1.00 92.31 301 GLY A N 1
ATOM 2359 C CA . GLY A 1 301 ? 9.700 5.153 15.834 1.00 92.31 301 GLY A CA 1
ATOM 2360 C C . GLY A 1 301 ? 8.638 4.649 16.792 1.00 92.31 301 GLY A C 1
ATOM 2361 O O . GLY A 1 301 ? 7.917 3.689 16.527 1.00 92.31 301 GLY A O 1
ATOM 2362 N N . ASP A 1 302 ? 8.523 5.327 17.924 1.00 91.19 302 ASP A N 1
ATOM 2363 C CA . ASP A 1 302 ? 7.550 4.974 18.955 1.00 91.19 302 ASP A CA 1
ATOM 2364 C C . ASP A 1 302 ? 6.090 5.113 18.495 1.00 91.19 302 ASP A C 1
ATOM 2366 O O . ASP A 1 302 ? 5.216 4.360 18.928 1.00 91.19 302 ASP A O 1
ATOM 2370 N N . VAL A 1 303 ? 5.828 6.042 17.575 1.00 94.81 303 VAL A N 1
ATOM 2371 C CA . VAL A 1 303 ? 4.503 6.231 16.976 1.00 94.81 303 VAL A CA 1
ATOM 2372 C C . VAL A 1 303 ? 4.023 4.973 16.235 1.00 94.81 303 VAL A C 1
ATOM 2374 O O . VAL A 1 303 ? 2.842 4.648 16.316 1.00 94.81 303 VAL A O 1
ATOM 2377 N N . VAL A 1 304 ? 4.929 4.188 15.633 1.00 95.62 304 VAL A N 1
ATOM 2378 C CA . VAL A 1 304 ? 4.597 2.914 14.964 1.00 95.62 304 VAL A CA 1
ATOM 2379 C C . VAL A 1 304 ? 4.059 1.902 15.977 1.00 95.62 304 VAL A C 1
ATOM 2381 O O . VAL A 1 304 ? 2.999 1.311 15.779 1.00 95.62 304 VAL A O 1
ATOM 2384 N N . ASN A 1 305 ? 4.743 1.764 17.117 1.00 93.75 305 ASN A N 1
ATOM 2385 C CA . ASN A 1 305 ? 4.311 0.881 18.202 1.00 93.75 305 ASN A CA 1
ATOM 2386 C C . ASN A 1 305 ? 2.995 1.357 18.836 1.00 93.75 305 ASN A C 1
ATOM 2388 O O . ASN A 1 305 ? 2.177 0.539 19.260 1.00 93.75 305 ASN A O 1
ATOM 2392 N N . THR A 1 306 ? 2.791 2.676 18.910 1.00 94.50 306 THR A N 1
ATOM 2393 C CA . THR A 1 306 ? 1.542 3.277 19.393 1.00 94.50 306 THR A CA 1
ATOM 2394 C C . THR A 1 306 ? 0.372 2.937 18.469 1.00 94.50 306 THR A C 1
ATOM 2396 O O . THR A 1 306 ? -0.642 2.447 18.962 1.00 94.50 306 THR A O 1
ATOM 2399 N N . ALA A 1 307 ? 0.524 3.106 17.150 1.00 96.81 307 ALA A N 1
ATOM 2400 C CA . ALA A 1 307 ? -0.503 2.744 16.166 1.00 96.81 307 ALA A CA 1
ATOM 2401 C C . ALA A 1 307 ? -0.860 1.251 16.242 1.00 96.81 307 ALA A C 1
ATOM 2403 O O . ALA A 1 307 ? -2.033 0.902 16.374 1.00 96.81 307 ALA A O 1
ATOM 2404 N N . GLN A 1 308 ? 0.150 0.373 16.277 1.00 95.75 308 GLN A N 1
ATOM 2405 C CA . GLN A 1 308 ? -0.059 -1.072 16.411 1.00 95.75 308 GLN A CA 1
ATOM 2406 C C . GLN A 1 308 ? -0.797 -1.437 17.709 1.00 95.75 308 GLN A C 1
ATOM 2408 O O . GLN A 1 308 ? -1.601 -2.366 17.744 1.00 95.75 308 GLN A O 1
ATOM 2413 N N . ARG A 1 309 ? -0.523 -0.738 18.816 1.00 93.50 309 ARG A N 1
ATOM 2414 C CA . ARG A 1 309 ? -1.227 -0.992 20.079 1.00 93.50 309 ARG A CA 1
ATOM 2415 C C . ARG A 1 309 ? -2.671 -0.512 20.031 1.00 93.50 309 ARG A C 1
ATOM 2417 O O . ARG A 1 309 ? -3.541 -1.227 20.515 1.00 93.50 309 ARG A O 1
ATOM 2424 N N . LEU A 1 310 ? -2.914 0.670 19.470 1.00 95.81 310 LEU A N 1
ATOM 2425 C CA . LEU A 1 310 ? -4.262 1.213 19.312 1.00 95.81 310 LEU A CA 1
ATOM 2426 C C . LEU A 1 310 ? -5.140 0.275 18.486 1.00 95.81 310 LEU A C 1
ATOM 2428 O O . LEU A 1 310 ? -6.274 0.035 18.884 1.00 95.81 310 LEU A O 1
ATOM 2432 N N . GLU A 1 311 ? -4.596 -0.328 17.425 1.00 97.00 311 GLU A N 1
ATOM 2433 C CA . GLU A 1 311 ? -5.293 -1.366 16.657 1.00 97.00 311 GLU A CA 1
ATOM 2434 C C . GLU A 1 311 ? -5.739 -2.499 17.587 1.00 97.00 311 GLU A C 1
ATOM 2436 O O . GLU A 1 311 ? -6.932 -2.770 17.697 1.00 97.00 311 GLU A O 1
ATOM 2441 N N . LYS A 1 312 ? -4.821 -3.088 18.360 1.00 94.12 312 LYS A N 1
ATOM 2442 C CA . LYS A 1 312 ? -5.149 -4.209 19.260 1.00 94.12 312 LYS A CA 1
ATOM 2443 C C . LYS A 1 312 ? -6.205 -3.845 20.304 1.00 94.12 312 LYS A C 1
ATOM 2445 O O . LYS A 1 312 ? -7.008 -4.693 20.701 1.00 94.12 312 LYS A O 1
ATOM 2450 N N . LEU A 1 313 ? -6.218 -2.591 20.755 1.00 94.44 313 LEU A N 1
ATOM 2451 C CA . LEU A 1 313 ? -7.179 -2.087 21.738 1.00 94.44 313 LEU A CA 1
ATOM 2452 C C . LEU A 1 313 ? -8.595 -1.936 21.187 1.00 94.44 313 LEU A C 1
ATOM 2454 O O . LEU A 1 313 ? -9.536 -1.934 21.984 1.00 94.44 313 LEU A O 1
ATOM 2458 N N . THR A 1 314 ? -8.781 -1.897 19.866 1.00 95.31 314 THR A N 1
ATOM 2459 C CA . THR A 1 314 ? -10.118 -1.858 19.242 1.00 95.31 314 THR A CA 1
ATOM 2460 C C . THR A 1 314 ? -11.004 -3.002 19.739 1.00 95.31 314 THR A C 1
ATOM 2462 O O . THR A 1 314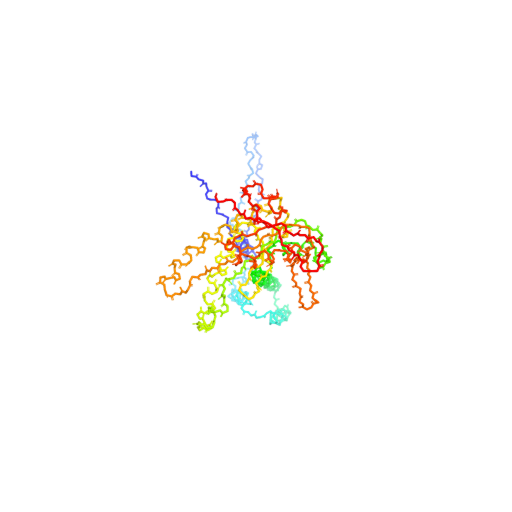 ? -12.177 -2.795 20.054 1.00 95.31 314 THR A O 1
ATOM 2465 N N . ARG A 1 315 ? -10.412 -4.190 19.937 1.00 92.00 315 ARG A N 1
ATOM 2466 C CA . ARG A 1 315 ? -11.077 -5.392 20.468 1.00 92.00 315 ARG A CA 1
ATOM 2467 C C . ARG A 1 315 ? -11.582 -5.191 21.898 1.00 92.00 315 ARG A C 1
ATOM 2469 O O . ARG A 1 315 ? -12.649 -5.678 22.250 1.00 92.00 315 ARG A O 1
ATOM 2476 N N . ARG A 1 316 ? -10.826 -4.459 22.723 1.00 90.62 316 ARG A N 1
ATOM 2477 C CA . ARG A 1 316 ? -11.162 -4.192 24.130 1.00 90.62 316 ARG A CA 1
ATOM 2478 C C . ARG A 1 316 ? -12.220 -3.098 24.265 1.00 90.62 316 ARG A C 1
ATOM 2480 O O . ARG A 1 316 ? -13.135 -3.237 25.069 1.00 90.62 316 ARG A O 1
ATOM 2487 N N . TYR A 1 317 ? -12.099 -2.026 23.486 1.00 88.88 317 TYR A N 1
ATOM 2488 C CA . TYR A 1 317 ? -13.005 -0.873 23.543 1.00 88.88 317 TYR A CA 1
ATOM 2489 C C . TYR A 1 317 ? -14.245 -1.020 22.649 1.00 88.88 317 TYR A C 1
ATOM 2491 O O . TYR A 1 317 ? -15.067 -0.106 22.598 1.00 88.88 317 TYR A O 1
ATOM 2499 N N . SER A 1 318 ? -14.391 -2.149 21.944 1.00 87.75 318 SER A N 1
ATOM 2500 C CA . SER A 1 318 ? -15.514 -2.430 21.033 1.00 87.75 318 SER A CA 1
ATOM 2501 C C . SER A 1 318 ? -15.773 -1.300 20.027 1.00 87.75 318 SER A C 1
ATOM 2503 O O . SER A 1 318 ? -16.912 -1.019 19.663 1.00 87.75 318 SER A O 1
ATOM 2505 N N . THR A 1 319 ? -14.707 -0.622 19.602 1.00 92.25 319 THR A N 1
ATOM 2506 C CA . THR A 1 319 ? -14.748 0.478 18.634 1.00 92.25 319 THR A CA 1
ATOM 2507 C C . THR A 1 319 ? -13.752 0.150 17.528 1.00 92.25 319 THR A C 1
ATOM 2509 O O . THR A 1 319 ? -12.604 -0.151 17.853 1.00 92.25 319 THR A O 1
ATOM 2512 N N . PRO A 1 320 ? -14.151 0.187 16.245 1.00 95.19 320 PRO A N 1
ATOM 2513 C CA . PRO A 1 320 ? -13.303 -0.296 15.159 1.00 95.19 320 PRO A CA 1
ATOM 2514 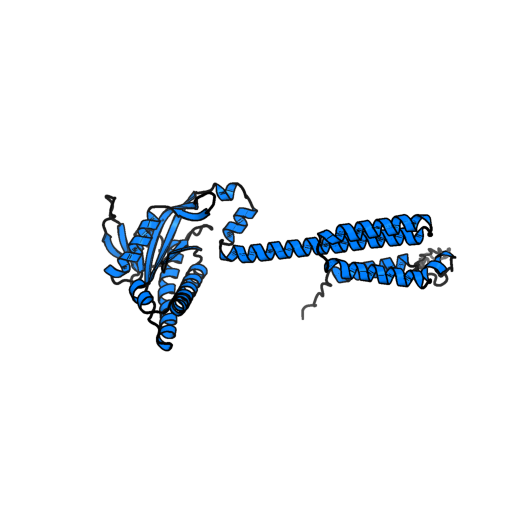C C . PRO A 1 320 ? -12.119 0.624 14.854 1.00 95.19 320 PRO A C 1
ATOM 2516 O O . PRO A 1 320 ? -11.126 0.153 14.318 1.00 95.19 320 PRO A O 1
ATOM 2519 N N . ILE A 1 321 ? -12.205 1.913 15.198 1.00 97.81 321 ILE A N 1
ATOM 2520 C CA . ILE A 1 321 ? -11.171 2.913 14.916 1.00 97.81 321 ILE A CA 1
ATOM 2521 C C . ILE A 1 321 ? -10.747 3.568 16.229 1.00 97.81 321 ILE A C 1
ATOM 2523 O O . ILE A 1 321 ? -11.579 4.159 16.922 1.00 97.81 321 ILE A O 1
ATOM 2527 N N . LEU A 1 322 ? -9.456 3.492 16.548 1.00 97.56 322 LEU A N 1
ATOM 2528 C CA . LEU A 1 322 ? -8.842 4.180 17.683 1.00 97.56 322 LEU A CA 1
ATOM 2529 C C . LEU A 1 322 ? -7.626 4.984 17.231 1.00 97.56 322 LEU A C 1
ATOM 2531 O O . LEU A 1 322 ? -6.870 4.546 16.362 1.00 97.56 322 LEU A O 1
ATOM 2535 N N . PHE A 1 323 ? -7.406 6.139 17.855 1.00 97.69 323 PHE A N 1
ATOM 2536 C CA . PHE A 1 323 ? -6.262 6.988 17.542 1.00 97.69 323 PHE A CA 1
ATOM 2537 C C . PHE A 1 323 ? -5.669 7.717 18.750 1.00 97.69 323 PHE A C 1
ATOM 2539 O O . PHE A 1 323 ? -6.301 7.823 19.798 1.00 97.69 323 PHE A O 1
ATOM 2546 N N . ASN A 1 324 ? -4.420 8.180 18.629 1.00 96.38 324 ASN A N 1
ATOM 2547 C CA . ASN A 1 324 ? -3.752 8.939 19.693 1.00 96.38 324 ASN A CA 1
ATOM 2548 C C . ASN A 1 324 ? -4.152 10.425 19.699 1.00 96.38 324 ASN A C 1
ATOM 2550 O O . ASN A 1 324 ? -4.635 10.963 18.703 1.00 96.38 324 ASN A O 1
ATOM 2554 N N . GLU A 1 325 ? -3.855 11.107 20.806 1.00 95.88 325 GLU A N 1
ATOM 2555 C CA . GLU A 1 325 ? -4.069 12.552 20.984 1.00 95.88 325 GLU A CA 1
ATOM 2556 C C . GLU A 1 325 ? -3.505 13.398 19.834 1.00 95.88 325 GLU A C 1
ATOM 2558 O O . GLU A 1 325 ? -4.186 14.268 19.304 1.00 95.88 325 GLU A O 1
ATOM 2563 N N . THR A 1 326 ? -2.278 13.121 19.386 1.00 96.31 326 THR A N 1
ATOM 2564 C CA . THR A 1 326 ? -1.661 13.881 18.291 1.00 96.31 326 THR A CA 1
ATOM 2565 C C . THR A 1 326 ? -2.449 13.753 16.989 1.00 96.31 326 THR A C 1
ATOM 2567 O O . THR A 1 326 ? -2.564 14.728 16.254 1.00 96.31 326 THR A O 1
ATOM 2570 N N . THR A 1 327 ? -3.028 12.582 16.704 1.00 97.56 327 THR A N 1
ATOM 2571 C CA . THR A 1 327 ? -3.926 12.420 15.551 1.00 97.56 327 THR A CA 1
ATOM 2572 C C . THR A 1 327 ? -5.208 13.216 15.752 1.00 97.56 327 THR A C 1
ATOM 2574 O O . THR A 1 327 ? -5.628 13.881 14.818 1.00 97.56 327 THR A O 1
ATOM 2577 N N . ALA A 1 328 ? -5.784 13.218 16.958 1.00 96.56 328 ALA A N 1
ATOM 2578 C CA . ALA A 1 328 ? -6.983 14.000 17.270 1.00 96.56 328 ALA A CA 1
ATOM 2579 C C . ALA A 1 328 ? -6.777 15.511 17.050 1.00 96.56 328 ALA A C 1
ATOM 2581 O O . ALA A 1 328 ? -7.658 16.193 16.539 1.00 96.56 328 ALA A O 1
ATOM 2582 N N . VAL A 1 329 ? -5.596 16.028 17.402 1.00 96.31 329 VAL A N 1
ATOM 2583 C CA . VAL A 1 329 ? -5.241 17.444 17.215 1.00 96.31 329 VAL A CA 1
ATOM 2584 C C . VAL A 1 329 ? -4.987 17.784 15.744 1.00 96.31 329 VAL A C 1
ATOM 2586 O O . VAL A 1 329 ? -5.399 18.844 15.281 1.00 96.31 329 VAL A O 1
ATOM 2589 N N . LEU A 1 330 ? -4.289 16.911 15.011 1.00 96.44 330 LEU A N 1
ATOM 2590 C CA . LEU A 1 330 ? -3.929 17.160 13.610 1.00 96.44 330 LEU A CA 1
ATOM 2591 C C . LEU A 1 330 ? -5.090 16.911 12.645 1.00 96.44 330 LEU A C 1
ATOM 2593 O O . LEU A 1 330 ? -5.157 17.554 11.600 1.00 96.44 330 LEU A O 1
ATOM 2597 N N . ALA A 1 331 ? -5.987 15.982 12.974 1.00 96.06 331 ALA A N 1
ATOM 2598 C CA . ALA A 1 331 ? -7.111 15.620 12.129 1.00 96.06 331 ALA A CA 1
ATOM 2599 C C . ALA A 1 331 ? -8.343 16.495 12.423 1.00 96.06 331 ALA A C 1
ATOM 2601 O O . ALA A 1 331 ? -9.362 16.027 12.929 1.00 96.06 331 ALA A O 1
ATOM 2602 N N . THR A 1 332 ? -8.237 17.788 12.123 1.00 92.50 332 THR A N 1
ATOM 2603 C CA . THR A 1 332 ? -9.247 18.805 12.464 1.00 92.50 332 THR A CA 1
ATOM 2604 C C . THR A 1 332 ? -10.619 18.583 11.820 1.00 92.50 332 THR A C 1
ATOM 2606 O O . THR A 1 332 ? -11.612 19.116 12.312 1.00 92.50 332 THR A O 1
ATOM 2609 N N . GLU A 1 333 ? -10.696 17.793 10.748 1.00 93.56 333 GLU A N 1
ATOM 2610 C CA . GLU A 1 333 ? -11.947 17.470 10.047 1.00 93.56 333 GLU A CA 1
ATOM 2611 C C . GLU A 1 333 ? -12.766 16.380 10.756 1.00 93.56 333 GLU A C 1
ATOM 2613 O O . GLU A 1 333 ? -13.938 16.185 10.437 1.00 93.56 333 GLU A O 1
ATOM 2618 N N . TRP A 1 334 ? -12.176 15.686 11.735 1.00 92.81 334 TRP A N 1
ATOM 2619 C CA . TRP A 1 334 ? -12.776 14.532 12.397 1.00 92.81 334 TRP A CA 1
ATOM 2620 C C . TRP A 1 334 ? -13.000 14.809 13.886 1.00 92.81 334 TRP A C 1
ATOM 2622 O O . TRP A 1 334 ? -12.069 14.690 14.686 1.00 92.81 334 TRP A O 1
ATOM 2632 N N . PRO A 1 335 ? -14.237 15.141 14.306 1.00 92.75 335 PRO A N 1
ATOM 2633 C CA . PRO A 1 335 ? -14.546 15.334 15.714 1.00 92.75 335 PRO A CA 1
ATOM 2634 C C . PRO A 1 335 ? -14.196 14.084 16.525 1.00 92.75 335 PRO A C 1
ATOM 2636 O O . PRO A 1 335 ? -14.615 12.974 16.198 1.00 92.75 335 PRO A O 1
ATOM 2639 N N . SER A 1 336 ? -13.444 14.263 17.607 1.00 93.56 336 SER A N 1
ATOM 2640 C CA . SER A 1 336 ? -12.916 13.163 18.413 1.00 93.56 336 SER A CA 1
ATOM 2641 C C . SER A 1 336 ? -13.493 13.143 19.827 1.00 93.56 336 SER A C 1
ATOM 2643 O O . SER A 1 336 ? -13.749 14.193 20.418 1.00 93.56 336 SER A O 1
ATOM 2645 N N . GLN A 1 337 ? -13.631 11.950 20.400 1.00 93.69 337 GLN A N 1
ATOM 2646 C CA . GLN A 1 337 ? -13.969 11.737 21.806 1.00 93.69 337 GLN A CA 1
ATOM 2647 C C . GLN A 1 337 ? -12.829 10.987 22.505 1.00 93.69 337 GLN A C 1
ATOM 2649 O O . GLN A 1 337 ? -12.417 9.927 22.035 1.00 93.69 337 GLN A O 1
ATOM 2654 N N . GLU A 1 338 ? -12.362 11.499 23.645 1.00 94.12 338 GLU A N 1
ATOM 2655 C CA . GLU A 1 338 ? -11.416 10.781 24.506 1.00 94.12 338 GLU A CA 1
ATOM 2656 C C . GLU A 1 338 ? -12.123 9.611 25.214 1.00 94.12 338 GLU A C 1
ATOM 2658 O O . GLU A 1 338 ? -13.207 9.766 25.782 1.00 94.12 338 GLU A O 1
ATOM 2663 N N . LEU A 1 339 ? -11.519 8.422 25.159 1.00 90.19 339 LEU A N 1
ATOM 2664 C CA . LEU A 1 339 ? -12.000 7.204 25.825 1.00 90.19 339 LEU A CA 1
ATOM 2665 C C . LEU A 1 339 ? -11.296 6.933 27.157 1.00 90.19 339 LEU A C 1
ATOM 2667 O O . LEU A 1 339 ? -11.787 6.148 27.968 1.00 90.19 339 LEU A O 1
ATOM 2671 N N . GLY A 1 340 ? -10.138 7.548 27.366 1.00 86.44 340 GLY A N 1
ATOM 2672 C CA . GLY A 1 340 ? -9.283 7.356 28.528 1.00 86.44 340 GLY A CA 1
ATOM 2673 C C . GLY A 1 340 ? -7.830 7.206 28.110 1.00 86.44 340 GLY A C 1
ATOM 2674 O O . GLY A 1 340 ? -7.459 7.495 26.975 1.00 86.44 340 GLY A O 1
ATOM 2675 N N . SER A 1 341 ? -6.997 6.726 29.026 1.00 82.00 341 SER A N 1
ATOM 2676 C CA . SER A 1 341 ? -5.573 6.553 28.774 1.00 82.00 341 SER A CA 1
ATOM 2677 C C . SER A 1 341 ? -5.090 5.177 29.215 1.00 82.00 341 SER A C 1
ATOM 2679 O O . SER A 1 341 ? -5.595 4.601 30.181 1.00 82.00 341 SER A O 1
ATOM 2681 N N . GLU A 1 342 ? -4.121 4.623 28.486 1.00 76.25 342 GLU A N 1
ATOM 2682 C CA . GLU A 1 342 ? -3.552 3.313 28.804 1.00 76.25 342 GLU A CA 1
ATOM 2683 C C . GLU A 1 342 ? -2.041 3.397 29.028 1.00 76.25 342 GLU A C 1
ATOM 2685 O O . GLU A 1 342 ? -1.324 4.230 28.458 1.00 76.25 342 GLU A O 1
ATOM 2690 N N . TYR A 1 343 ? -1.555 2.528 29.913 1.00 69.31 343 TYR A N 1
ATOM 2691 C CA . TYR A 1 343 ? -0.157 2.476 30.297 1.00 69.31 343 TYR A CA 1
ATOM 2692 C C . TYR A 1 343 ? 0.680 1.814 29.203 1.00 69.31 343 TYR A C 1
ATOM 2694 O O . TYR A 1 343 ? 0.453 0.666 28.814 1.00 69.31 343 TYR A O 1
ATOM 2702 N N . VAL A 1 344 ? 1.715 2.508 28.736 1.00 62.91 344 VAL A N 1
ATOM 2703 C CA . VAL A 1 344 ? 2.667 1.925 27.792 1.00 62.91 344 VAL A CA 1
ATOM 2704 C C . VAL A 1 344 ? 3.682 1.092 28.567 1.00 62.91 344 VAL A C 1
ATOM 2706 O O . VAL A 1 344 ? 4.514 1.628 29.298 1.00 62.91 344 VAL A O 1
ATOM 2709 N N . ARG A 1 345 ? 3.645 -0.236 28.390 1.00 52.78 345 ARG A N 1
ATOM 2710 C CA . ARG A 1 345 ? 4.640 -1.152 28.973 1.00 52.78 345 ARG A CA 1
ATOM 2711 C C . ARG A 1 345 ? 6.053 -0.683 28.588 1.00 52.78 345 ARG A C 1
ATOM 2713 O O . ARG A 1 345 ? 6.359 -0.583 27.404 1.00 52.78 345 ARG A O 1
ATOM 2720 N N . GLY A 1 346 ? 6.879 -0.366 29.588 1.00 57.19 346 GLY A N 1
ATOM 2721 C CA . GLY A 1 346 ? 8.235 0.169 29.400 1.00 57.19 346 GLY A CA 1
ATOM 2722 C C . GLY A 1 346 ? 8.367 1.702 29.424 1.00 57.19 346 GLY A C 1
ATOM 2723 O O . GLY A 1 346 ? 9.471 2.201 29.222 1.00 57.19 346 GLY A O 1
ATOM 2724 N N . ARG A 1 347 ? 7.296 2.467 29.691 1.00 57.88 347 ARG A N 1
ATOM 2725 C CA . ARG A 1 347 ? 7.342 3.937 29.853 1.00 57.88 347 ARG A CA 1
ATOM 2726 C C . ARG A 1 347 ? 6.611 4.422 31.111 1.00 57.88 347 ARG A C 1
ATOM 2728 O O . ARG A 1 347 ? 5.838 3.688 31.709 1.00 57.88 347 A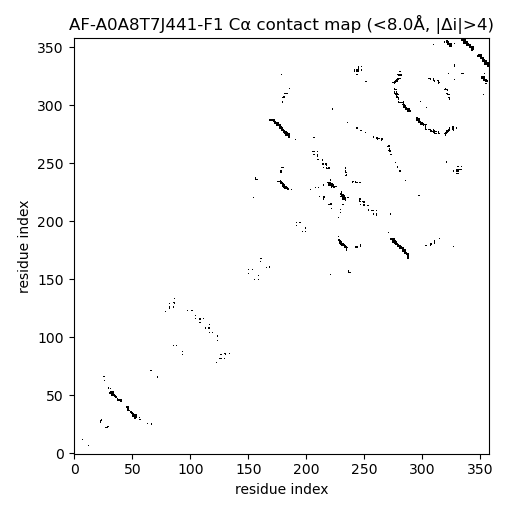RG A O 1
ATOM 2735 N N . LYS A 1 348 ? 6.858 5.685 31.490 1.00 52.19 348 LYS A N 1
ATOM 2736 C CA . LYS A 1 348 ? 6.135 6.438 32.542 1.00 52.19 348 LYS A CA 1
ATOM 2737 C C . LYS A 1 348 ? 4.999 7.331 32.004 1.00 52.19 348 LYS A C 1
ATOM 2739 O O . LYS A 1 348 ? 4.359 8.023 32.784 1.00 52.19 348 LYS A O 1
ATOM 2744 N N . ARG A 1 349 ? 4.789 7.384 30.681 1.00 61.66 349 ARG A N 1
ATOM 2745 C CA . ARG A 1 349 ? 3.786 8.250 30.036 1.00 61.66 349 ARG A CA 1
ATOM 2746 C C . ARG A 1 349 ? 2.591 7.428 29.566 1.00 61.66 349 ARG A C 1
ATOM 2748 O O . ARG A 1 349 ? 2.769 6.400 28.914 1.00 61.66 349 ARG A O 1
ATOM 2755 N N . PHE A 1 350 ? 1.407 7.920 29.899 1.00 72.12 350 PHE A N 1
ATOM 2756 C CA . PHE A 1 350 ? 0.134 7.439 29.389 1.00 72.12 350 PHE A CA 1
ATOM 2757 C C . PHE A 1 350 ? -0.042 7.880 27.935 1.00 72.12 350 PHE A C 1
ATOM 2759 O O . PHE A 1 350 ? 0.397 8.970 27.566 1.00 72.12 350 PHE A O 1
ATOM 2766 N N . VAL A 1 351 ? -0.669 7.037 27.119 1.00 79.06 351 VAL A N 1
ATOM 2767 C CA . VAL A 1 351 ? -1.172 7.447 25.802 1.00 79.06 351 VAL A CA 1
ATOM 2768 C C . VAL A 1 351 ? -2.678 7.602 25.938 1.00 79.06 351 VAL A C 1
ATOM 2770 O O . VAL A 1 351 ? -3.360 6.625 26.255 1.00 79.06 351 VAL A O 1
ATOM 2773 N N . SER A 1 352 ? -3.181 8.821 25.734 1.00 88.94 352 SER A N 1
ATOM 2774 C CA . SER A 1 352 ? -4.620 9.061 25.631 1.00 88.94 352 SER A CA 1
ATOM 2775 C C . SER A 1 352 ? -5.152 8.467 24.331 1.00 88.94 352 SER A C 1
ATOM 2777 O O . SER A 1 352 ? -4.555 8.613 23.259 1.00 88.94 352 SER A O 1
ATOM 2779 N N . ILE A 1 353 ? -6.271 7.769 24.463 1.00 93.75 353 ILE A N 1
ATOM 2780 C CA . ILE A 1 353 ? -6.950 7.024 23.414 1.00 93.75 353 ILE A CA 1
ATOM 2781 C C . ILE A 1 353 ? -8.189 7.814 23.024 1.00 93.75 353 ILE A C 1
ATOM 2783 O O . ILE A 1 353 ? -9.015 8.161 23.869 1.00 93.75 353 ILE A O 1
ATOM 2787 N N . TYR A 1 354 ? -8.334 8.042 21.731 1.00 96.19 354 TYR A N 1
ATOM 2788 C CA . TYR A 1 354 ? -9.454 8.744 21.138 1.00 96.19 354 TYR A CA 1
ATOM 2789 C C . TYR A 1 354 ? -10.178 7.839 20.147 1.00 96.19 354 TYR A C 1
ATOM 2791 O O . TYR A 1 354 ? -9.600 6.902 19.589 1.00 96.19 354 TYR A O 1
ATOM 2799 N N . LYS A 1 355 ? -11.454 8.140 19.925 1.00 94.75 355 LYS A N 1
ATOM 2800 C CA . LYS A 1 355 ? -12.271 7.562 18.858 1.00 94.75 355 LYS A CA 1
ATOM 2801 C C . LYS A 1 355 ? -12.985 8.659 18.065 1.00 94.75 355 LYS A C 1
ATOM 2803 O O . LYS A 1 355 ? -13.147 9.765 18.595 1.00 94.75 355 LYS A O 1
ATOM 2808 N N . PRO A 1 356 ? -13.469 8.364 16.846 1.00 90.94 356 PRO A N 1
ATOM 2809 C CA . PRO A 1 356 ? -14.362 9.271 16.137 1.00 90.94 356 PRO A CA 1
ATOM 2810 C C . PRO A 1 356 ? -15.644 9.500 16.947 1.00 90.94 356 PRO A C 1
ATOM 2812 O O . PRO A 1 356 ? -16.179 8.569 17.563 1.00 90.94 356 PRO A O 1
ATOM 2815 N N . LYS A 1 357 ? -16.131 10.740 16.971 1.00 87.38 357 LYS A N 1
ATOM 2816 C CA . LYS A 1 357 ? -17.433 11.083 17.544 1.00 87.38 357 LYS A CA 1
ATOM 2817 C C . LYS A 1 357 ? -18.514 10.674 16.539 1.00 87.38 357 LYS A C 1
ATOM 2819 O O . LYS A 1 357 ? -18.445 11.073 15.382 1.00 87.38 357 LYS A O 1
ATOM 2824 N N . SER A 1 358 ? -19.454 9.845 16.990 1.00 64.81 358 SER A N 1
ATOM 2825 C CA . SER A 1 358 ? -20.598 9.357 16.204 1.00 64.81 358 SER A CA 1
ATOM 2826 C C . SER A 1 358 ? -21.550 10.467 15.795 1.00 64.81 358 SER A C 1
ATOM 2828 O O . SER A 1 358 ? -21.806 11.320 16.682 1.00 64.81 358 SER A O 1
#

Sequence (358 aa):
MMPIRHVLPGTVVLMSIFLCCLLLSSGFLQIDVVWRWSGVATDYADSRFLLSIDADSFKTSPILNAYTSIQFWLTQFALFSLTLITPLFRPRYALSIFCGYALVVGLAAVWVLPSIVYQAYVCLTLVAAGYGLFFLVSEAREKHLLTLLFSRFVPPALIQRFNLDQRAFYLDTEPKQLTILFCDIHSFTTISERMSPALLAQWLGEYFEVVTQVIELNHGTIDKYMGDSVMAIWGAPESQPNHANHALSAAHQIMSELAFLNRKLEAIGLPPVKVGVGVASGVCNVGIMGSHERRSYTVVGDVVNTAQRLEKLTRRYSTPILFNETTAVLATEWPSQELGSEYVRGRKRFVSIYKPKS

Radius of gyration: 36.67 Å; Cα contacts (8 Å, |Δi|>4): 429; chains: 1; bounding box: 62×72×108 Å

Nearest PDB structures (foldseek):
  2w01-assembly1_B  TM=9.033E-01  e=1.782E-17  Synechocystis sp. PCC 6803
  6fht-assembly1_B  TM=7.513E-01  e=9.046E-18  unclassified
  6fht-assembly1_A  TM=7.710E-01  e=2.962E-17  unclassified
  1cju-assembly1_A  TM=8.163E-01  e=9.243E-12  Canis lupus familiaris
  3uvj-assembly1_A  TM=7.427E-01  e=9.243E-12  Homo sapiens

Solvent-accessible surface area (backbone atoms only — not comparable to full-atom values): 20210 Å² total; per-residue (Å²): 136,82,84,83,79,81,76,73,56,70,66,58,56,51,51,50,51,48,52,50,52,50,35,45,73,61,57,78,49,74,85,60,82,49,85,55,84,72,80,79,66,97,49,95,88,68,79,64,85,54,84,49,78,61,82,82,70,78,67,86,48,83,68,52,60,58,63,70,31,69,66,46,56,53,50,52,51,54,53,52,50,48,52,69,49,54,79,79,52,63,73,84,53,51,57,57,53,49,53,51,48,53,49,54,51,59,63,46,49,78,78,48,65,75,69,60,48,53,52,53,53,54,50,52,53,49,43,51,49,52,50,51,50,49,50,54,52,51,54,52,50,53,53,48,52,51,50,62,59,45,52,78,79,40,63,66,71,56,57,54,48,37,74,74,37,67,71,58,52,68,70,48,67,45,83,40,71,32,22,33,38,26,39,34,52,63,64,47,69,69,52,53,77,74,42,56,73,69,58,44,52,52,56,51,46,57,51,49,52,54,48,49,51,36,33,47,77,39,69,33,36,76,60,47,76,57,92,76,27,41,35,33,32,18,32,45,98,58,82,41,96,58,19,38,41,32,51,51,51,24,56,54,48,40,57,55,53,41,56,56,49,26,56,54,31,48,76,73,76,40,81,66,77,47,58,20,28,2,32,17,36,40,67,28,37,38,28,55,45,72,54,96,92,50,68,44,66,46,75,52,43,68,34,55,58,48,6,51,47,33,14,64,42,13,74,77,70,77,36,51,52,24,29,29,58,55,26,52,67,62,11,75,88,51,62,64,40,80,80,48,68,48,80,42,91,96,59,94,57,67,48,49,36,27,29,75,58,131

pLDDT: mean 76.34, std 19.88, range [30.08, 98.69]